Protein AF-A0A9E7NAU6-F1 (afdb_monomer_lite)

Radius of gyration: 20.5 Å; chains: 1; bounding box: 47×71×54 Å

pLDDT: mean 85.12, std 19.92, range [30.44, 98.69]

Sequence (292 aa):
MANDDKYPVESDRRRFVKGVVGGSALAGVLTTGAVAVSSATAPTSGGGGFVNYFGAERTAGPAPRGLPQIPIEIDDDGQLLGIWPEPETQVRDDGTEVVEASTELGGVEYTTEWYQYCGVQTFGGIKPDADGEDQVLRYDAGSYDWMSDVENGDPMLTEHFEDYDEWTNDIGEPGQGKPATGTWRSQNVPPEQTVPILVIKTDQLNVEEMNDSTREWVEASCPQDEDGGRYLGYVNKCTHFCCAPGYRTLDDAAAFGAANEIYCNCHNSVYKPFNITEQQFVALPRPAGDDE

Secondary structure (DSSP, 8-state):
------S----HHHHHHHHHHHHTT--S---S-----STTT--SSS--EEEEEEEEEEEESS-SSPEEEE-EEE-TT-BEEE--PPEEEEE-TTS-EEEEEEEEETTEEEEGGGG-STTGGGSGGGSTT-TT---B-EE-S-SSGGGGGS-TTPBPBGGGGTTTTT---SSS-TTS-EEEEEEES-TTS-GGG-EEEEEEEES---GGGS-HHHHHHHHHHS-B-TTS-EEEEEE---TTT----EES--GGGGGGT-TTSEEETTTTEEEEEEEEEEEEEEEPPPPPP---

Foldseek 3Di:
DDDPPPDPDDDPVVLLVVLVVVVVPPPDDDDDDDDDDFPPRFDPFAAWTKDKAKAFAWDDWDQPGGFGWFFWDADPQQFIFGDWAQWDWDQDPVRDTHIWGWDDFLNDIDTLLSQQALCLLAQQLSRSPRPPFGRFWFAAPKLDPLCVVDDGGDTDGPVSFPCQQQDDDPQPDGRQWDKIKTFHSCPPTDPVRTFIKMKTKGQPQPLVPDDSSQNSRCPGRWDADPVRITIIMGRQFGNPNGDGWAACRDNCLVVLVQSRFGFDPVTTITTHRNDMDIDMDTRDGRPDDPPD

Structure (mmCIF, N/CA/C/O backbone):
data_AF-A0A9E7NAU6-F1
#
_entry.id   AF-A0A9E7NAU6-F1
#
loop_
_atom_site.group_PDB
_atom_site.id
_atom_site.type_symbol
_atom_site.label_atom_id
_atom_site.label_alt_id
_atom_site.label_comp_id
_atom_site.label_asym_id
_atom_site.label_entity_id
_atom_site.label_seq_id
_atom_site.pdbx_PDB_ins_code
_atom_site.Cartn_x
_atom_site.Cartn_y
_atom_site.Cartn_z
_atom_site.occupancy
_atom_site.B_iso_or_equiv
_atom_site.auth_seq_id
_atom_site.auth_comp_id
_atom_site.auth_asym_id
_atom_site.auth_atom_id
_atom_site.pdbx_PDB_model_num
ATOM 1 N N . MET A 1 1 ? -22.753 49.712 21.498 1.00 36.31 1 MET A N 1
ATOM 2 C CA . MET A 1 1 ? -21.385 49.881 20.967 1.00 36.31 1 MET A CA 1
ATOM 3 C C . MET A 1 1 ? -20.514 48.817 21.615 1.00 36.31 1 MET A C 1
ATOM 5 O O . MET A 1 1 ? -20.403 48.846 22.830 1.00 36.31 1 MET A O 1
ATOM 9 N N . ALA A 1 2 ? -19.986 47.917 20.775 1.00 40.66 2 ALA A N 1
ATOM 10 C CA . ALA A 1 2 ? -18.879 46.970 20.972 1.00 40.66 2 ALA A CA 1
ATOM 11 C C . ALA A 1 2 ? -18.966 45.933 22.113 1.00 40.66 2 ALA A C 1
ATOM 13 O O . ALA A 1 2 ? -18.694 46.253 23.263 1.00 40.66 2 ALA A O 1
ATOM 14 N N . ASN A 1 3 ? -19.211 44.665 21.762 1.00 38.56 3 ASN A N 1
ATOM 15 C CA . ASN A 1 3 ? -18.111 43.705 21.600 1.00 38.56 3 ASN A CA 1
ATOM 16 C C . ASN A 1 3 ? -18.615 42.496 20.783 1.00 38.56 3 ASN A C 1
ATOM 18 O O . ASN A 1 3 ? -19.058 41.501 21.347 1.00 38.56 3 ASN A O 1
ATOM 22 N N . ASP A 1 4 ? -18.606 42.621 19.451 1.00 43.78 4 ASP A N 1
ATOM 23 C CA . ASP A 1 4 ? -18.575 41.438 18.587 1.00 43.78 4 ASP A CA 1
ATOM 24 C C . ASP A 1 4 ? -17.198 40.817 18.800 1.00 43.78 4 ASP A C 1
ATOM 26 O O . ASP A 1 4 ? -16.192 41.340 18.306 1.00 43.78 4 ASP A O 1
ATOM 30 N N . ASP A 1 5 ? -17.147 39.759 19.607 1.00 51.38 5 ASP A N 1
ATOM 31 C CA . ASP A 1 5 ? -15.955 38.939 19.722 1.00 51.38 5 ASP A CA 1
ATOM 32 C C . ASP A 1 5 ? -15.667 38.348 18.338 1.00 51.38 5 ASP A C 1
ATOM 34 O O . ASP A 1 5 ? -16.371 37.482 17.824 1.00 51.38 5 ASP A O 1
ATOM 38 N N . LYS A 1 6 ? -14.661 38.929 17.684 1.00 46.72 6 LYS A N 1
ATOM 39 C CA . LYS A 1 6 ? -14.241 38.613 16.318 1.00 46.72 6 LYS A CA 1
ATOM 40 C C . LYS A 1 6 ? -13.471 37.296 16.234 1.00 46.72 6 LYS A C 1
ATOM 42 O O . LYS A 1 6 ? -12.968 36.962 15.158 1.00 46.72 6 LYS A O 1
ATOM 47 N N . TYR A 1 7 ? -13.329 36.583 17.348 1.00 47.69 7 TYR A N 1
ATOM 48 C CA . TYR A 1 7 ? -12.684 35.287 17.386 1.00 47.69 7 TYR A CA 1
ATOM 49 C C . TYR A 1 7 ? -13.739 34.181 17.358 1.00 47.69 7 TYR A C 1
ATOM 51 O O . TYR A 1 7 ? -14.652 34.182 18.182 1.00 47.69 7 TYR A O 1
ATOM 59 N N . PRO A 1 8 ? -13.635 33.219 16.422 1.00 50.22 8 PRO A N 1
ATOM 60 C CA . PRO A 1 8 ? -14.461 32.028 16.499 1.00 50.22 8 PRO A CA 1
ATOM 61 C C . PRO A 1 8 ? -14.185 31.325 17.830 1.00 50.22 8 PRO A C 1
ATOM 63 O O . PRO A 1 8 ? -13.035 31.267 18.279 1.00 50.22 8 PRO A O 1
ATOM 66 N N . VAL A 1 9 ? -15.250 30.794 18.432 1.00 55.50 9 VAL A N 1
ATOM 67 C CA . VAL A 1 9 ? -15.190 29.893 19.590 1.00 55.50 9 VAL A CA 1
ATOM 68 C C . VAL A 1 9 ? -14.089 28.857 19.370 1.00 55.50 9 VAL A C 1
ATOM 70 O O . VAL A 1 9 ? -13.920 28.360 18.252 1.00 55.50 9 VAL A O 1
ATOM 73 N N . GLU A 1 10 ? -13.298 28.592 20.414 1.00 43.72 10 GLU A N 1
ATOM 74 C CA . GLU A 1 10 ? -12.167 27.666 20.351 1.00 43.72 10 GLU A CA 1
ATOM 75 C C . GLU A 1 10 ? -12.634 26.308 19.808 1.00 43.72 10 GLU A C 1
ATOM 77 O O . GLU A 1 10 ? -13.289 25.542 20.501 1.00 43.72 10 GLU A O 1
ATOM 82 N N . SER A 1 11 ? -12.313 26.031 18.545 1.00 53.47 11 SER A N 1
ATOM 83 C CA . SER A 1 11 ? -12.544 24.736 17.911 1.00 53.47 11 SER A CA 1
ATOM 84 C C . SER A 1 11 ? -11.312 23.853 18.085 1.00 53.47 11 SER A C 1
ATOM 86 O O . SER A 1 11 ? -10.177 24.351 18.089 1.00 53.47 11 SER A O 1
ATOM 88 N N . ASP A 1 12 ? -11.525 22.540 18.174 1.00 51.19 12 ASP A N 1
ATOM 89 C CA . ASP A 1 12 ? -10.495 21.516 18.415 1.00 51.19 12 ASP A CA 1
ATOM 90 C C . ASP A 1 12 ? -9.270 21.619 17.498 1.00 51.19 12 ASP A C 1
ATOM 92 O O . ASP A 1 12 ? -8.138 21.347 17.908 1.00 51.19 12 ASP A O 1
ATOM 96 N N . ARG A 1 13 ? -9.447 22.157 16.286 1.00 52.59 13 ARG A N 1
ATOM 97 C CA . ARG A 1 13 ? -8.351 22.440 15.347 1.00 52.59 13 ARG A CA 1
ATOM 98 C C . ARG A 1 13 ? -7.263 23.350 15.934 1.00 52.59 13 ARG A C 1
ATOM 100 O O . ARG A 1 13 ? -6.089 23.174 15.616 1.00 52.59 13 ARG A O 1
ATOM 107 N N . ARG A 1 14 ? -7.603 24.321 16.793 1.00 48.66 14 ARG A N 1
ATOM 108 C CA . ARG A 1 14 ? -6.613 25.223 17.424 1.00 48.66 14 ARG A CA 1
ATOM 109 C C . ARG A 1 14 ? -5.875 24.589 18.601 1.00 48.66 14 ARG A C 1
ATOM 111 O O . ARG A 1 14 ? -4.745 25.004 18.868 1.00 48.66 14 ARG A O 1
ATOM 118 N N . ARG A 1 15 ? -6.463 23.598 19.281 1.00 49.81 15 ARG A N 1
ATOM 119 C CA . ARG A 1 15 ? -5.749 22.801 20.294 1.00 49.81 15 ARG A CA 1
ATOM 120 C C . ARG A 1 15 ? -4.696 21.913 19.641 1.00 49.81 15 ARG A C 1
ATOM 122 O O . ARG A 1 15 ? -3.558 21.921 20.101 1.00 49.81 15 ARG A O 1
ATOM 129 N N . PHE A 1 16 ? -5.027 21.288 18.511 1.00 49.72 16 PHE A N 1
ATOM 130 C CA . PHE A 1 16 ? -4.076 20.493 17.729 1.00 49.72 16 PHE A CA 1
ATOM 131 C C . PHE A 1 16 ? -2.848 21.313 17.292 1.00 49.72 16 PHE A C 1
ATOM 133 O O . PHE A 1 16 ? -1.712 20.936 17.570 1.00 49.72 16 PHE A O 1
ATOM 140 N N . VAL A 1 17 ? -3.055 22.500 16.701 1.00 45.19 17 VAL A N 1
ATOM 141 C CA . VAL A 1 17 ? -1.947 23.373 16.252 1.00 45.19 17 VAL A CA 1
ATOM 142 C C . VAL A 1 17 ? -1.064 23.838 17.416 1.00 45.19 17 VAL A C 1
ATOM 144 O O . VAL A 1 17 ? 0.156 23.901 17.273 1.00 45.19 17 VAL A O 1
ATOM 147 N N . LYS A 1 18 ? -1.643 24.138 18.586 1.00 44.91 18 LYS A N 1
ATOM 148 C CA . LYS A 1 18 ? -0.853 24.489 19.778 1.00 44.91 18 LYS A CA 1
ATOM 149 C C . LYS A 1 18 ? -0.052 23.296 20.321 1.00 44.91 18 LYS A C 1
ATOM 151 O O . LYS A 1 18 ? 1.060 23.514 20.793 1.00 44.91 18 LYS A O 1
ATOM 156 N N . GLY A 1 19 ? -0.566 22.069 20.203 1.00 42.22 19 GLY A N 1
ATOM 157 C CA . GLY A 1 19 ? 0.171 20.843 20.534 1.00 42.22 19 GLY A CA 1
ATOM 158 C C . GLY A 1 19 ? 1.389 20.621 19.632 1.00 42.22 19 GLY A C 1
ATOM 159 O O . GLY A 1 19 ? 2.489 20.389 20.127 1.00 42.22 19 GLY A O 1
ATOM 160 N N . VAL A 1 20 ? 1.232 20.808 18.317 1.00 45.94 20 VAL A N 1
ATOM 161 C CA . VAL A 1 20 ? 2.321 20.639 17.332 1.00 45.94 20 VAL A CA 1
ATOM 162 C C . VAL A 1 20 ? 3.429 21.688 17.503 1.00 45.94 20 VAL A C 1
ATOM 164 O O . VAL A 1 20 ? 4.612 21.357 17.453 1.00 45.94 20 VAL A O 1
ATOM 167 N N . VAL A 1 21 ? 3.070 22.953 17.753 1.00 45.56 21 VAL A N 1
ATOM 168 C CA . VAL A 1 21 ? 4.051 24.044 17.931 1.00 45.56 21 VAL A CA 1
ATOM 169 C C . VAL A 1 21 ? 4.750 23.976 19.300 1.00 45.56 21 VAL A C 1
ATOM 171 O O . VAL A 1 21 ? 5.883 24.431 19.433 1.00 45.56 21 VAL A O 1
ATOM 174 N N . GLY A 1 22 ? 4.121 23.374 20.315 1.00 33.38 22 GLY A N 1
ATOM 175 C CA . GLY A 1 22 ? 4.743 23.141 21.624 1.00 33.38 22 GLY A CA 1
ATOM 176 C C . GLY A 1 22 ? 5.781 22.009 21.638 1.00 33.38 22 GLY A C 1
ATOM 177 O O . GLY A 1 22 ? 6.702 22.044 22.452 1.00 33.38 22 GLY A O 1
ATOM 178 N N . GLY A 1 23 ? 5.673 21.034 20.727 1.00 36.94 23 GLY A N 1
ATOM 179 C CA . GLY A 1 23 ? 6.552 19.857 20.672 1.00 36.94 23 GLY A CA 1
ATOM 180 C C . GLY A 1 23 ? 7.948 20.110 20.091 1.00 36.94 23 GLY A C 1
ATOM 181 O O . GLY A 1 23 ? 8.876 19.353 20.359 1.00 36.94 23 GLY A O 1
ATOM 182 N N . SER A 1 24 ? 8.153 21.198 19.343 1.00 42.25 24 SER A N 1
ATOM 183 C CA . SER A 1 24 ? 9.445 21.492 18.694 1.00 42.25 24 SER A CA 1
ATOM 184 C C . SER A 1 24 ? 10.505 22.081 19.644 1.00 42.25 24 SER A C 1
ATOM 186 O O . SER A 1 24 ? 11.616 22.381 19.213 1.00 42.25 24 SER A O 1
ATOM 188 N N . ALA A 1 25 ? 10.183 22.260 20.930 1.00 38.56 25 ALA A N 1
ATOM 189 C CA . ALA A 1 25 ? 11.047 22.918 21.915 1.00 38.56 25 ALA A CA 1
ATOM 190 C C . ALA A 1 25 ? 11.868 21.968 22.819 1.00 38.56 25 ALA A C 1
ATOM 192 O O . ALA A 1 25 ? 12.633 22.454 23.649 1.00 38.56 25 ALA A O 1
ATOM 193 N N . LEU A 1 26 ? 11.767 20.641 22.671 1.00 40.19 26 LEU A N 1
ATOM 194 C CA . LEU A 1 26 ? 12.496 19.663 23.501 1.00 40.19 26 LEU A CA 1
ATOM 195 C C . LEU A 1 26 ? 13.409 18.749 22.668 1.00 40.19 26 LEU A C 1
ATOM 197 O O . LEU A 1 26 ? 13.357 17.530 22.750 1.00 40.19 26 LEU A O 1
ATOM 201 N N . ALA A 1 27 ? 14.300 19.352 21.881 1.00 40.53 27 ALA A N 1
ATOM 202 C CA . ALA A 1 27 ? 15.484 18.673 21.358 1.00 40.53 27 ALA A CA 1
ATOM 203 C C . ALA A 1 27 ? 16.698 19.092 22.203 1.00 40.53 27 ALA A C 1
ATOM 205 O O . ALA A 1 27 ? 17.404 20.044 21.872 1.00 40.53 27 ALA A O 1
ATOM 206 N N . GLY A 1 28 ? 16.914 18.429 23.343 1.00 40.03 28 GLY A N 1
ATOM 207 C CA . GLY A 1 28 ? 18.031 18.773 24.223 1.00 40.03 28 GLY A CA 1
ATOM 208 C C . GLY A 1 28 ? 18.191 17.872 25.442 1.00 40.03 28 GLY A C 1
ATOM 209 O O . GLY A 1 28 ? 17.733 18.231 26.517 1.00 40.03 28 GLY A O 1
ATOM 210 N N . VAL A 1 29 ? 18.951 16.783 25.252 1.00 39.16 29 VAL A N 1
ATOM 211 C CA . VAL A 1 29 ? 19.541 15.878 26.263 1.00 39.16 29 VAL A CA 1
ATOM 212 C C . VAL A 1 29 ? 18.540 14.999 27.022 1.00 39.16 29 VAL A C 1
ATOM 214 O O . VAL A 1 29 ? 17.723 15.514 27.767 1.00 39.16 29 VAL A O 1
ATOM 217 N N . LEU A 1 30 ? 18.678 13.669 26.894 1.00 34.56 30 LEU A N 1
ATOM 218 C CA . LEU A 1 30 ? 18.820 12.725 28.017 1.00 34.56 30 LEU A CA 1
ATOM 219 C C . LEU A 1 30 ? 19.045 11.290 27.501 1.00 34.56 30 LEU A C 1
ATOM 221 O O . LEU A 1 30 ? 18.160 10.626 26.974 1.00 34.56 30 LEU A O 1
ATOM 225 N N . THR A 1 31 ? 20.272 10.812 27.683 1.00 43.88 31 THR A N 1
ATOM 226 C CA . THR A 1 31 ? 20.617 9.391 27.734 1.00 43.88 31 THR A CA 1
ATOM 227 C C . THR A 1 31 ? 20.002 8.751 28.987 1.00 43.88 31 THR A C 1
ATOM 229 O O . THR A 1 31 ? 20.073 9.343 30.064 1.00 43.88 31 THR A O 1
ATOM 232 N N . THR A 1 32 ? 19.502 7.516 28.841 1.00 38.75 32 THR A N 1
ATOM 233 C CA . THR A 1 32 ? 18.990 6.573 29.868 1.00 38.75 32 THR A CA 1
ATOM 234 C C . THR A 1 32 ? 17.682 6.933 30.593 1.00 38.75 32 THR A C 1
ATOM 236 O O . THR A 1 32 ? 17.681 7.715 31.536 1.00 38.75 32 THR A O 1
ATOM 239 N N . GLY A 1 33 ? 16.593 6.242 30.219 1.00 33.34 33 GLY A N 1
ATOM 240 C CA . GLY A 1 33 ? 15.340 6.157 30.984 1.00 33.34 33 GLY A CA 1
ATOM 241 C C . GLY A 1 33 ? 14.090 6.219 30.105 1.00 33.34 33 GLY A C 1
ATOM 242 O O . GLY A 1 33 ? 13.541 7.293 29.894 1.00 33.34 33 GLY A O 1
ATOM 243 N N . ALA A 1 34 ? 13.634 5.076 29.592 1.00 43.81 34 ALA A N 1
ATOM 244 C CA . ALA A 1 34 ? 12.369 4.966 28.871 1.00 43.81 34 ALA A CA 1
ATOM 245 C C . ALA A 1 34 ? 11.187 5.026 29.853 1.00 43.81 34 ALA A C 1
ATOM 247 O O . ALA A 1 34 ? 10.814 3.985 30.374 1.00 43.81 34 ALA A O 1
ATOM 248 N N . VAL A 1 35 ? 10.620 6.210 30.134 1.00 39.66 35 VAL A N 1
ATOM 249 C CA . VAL A 1 35 ? 9.272 6.350 30.729 1.00 39.66 35 VAL A CA 1
ATOM 250 C C . VAL A 1 35 ? 8.637 7.704 30.351 1.00 39.66 35 VAL A C 1
ATOM 252 O O . VAL A 1 35 ? 9.156 8.760 30.700 1.00 39.66 35 VAL A O 1
ATOM 255 N N . ALA A 1 36 ? 7.475 7.621 29.692 1.00 44.72 36 ALA A N 1
ATOM 256 C CA . ALA A 1 36 ? 6.351 8.568 29.654 1.00 44.72 36 ALA A CA 1
ATOM 257 C C . ALA A 1 36 ? 6.592 10.031 29.222 1.00 44.72 36 ALA A C 1
ATOM 259 O O . ALA A 1 36 ? 6.618 10.946 30.044 1.00 44.72 36 ALA A O 1
ATOM 260 N N . VAL A 1 37 ? 6.567 10.276 27.907 1.00 37.12 37 VAL A N 1
ATOM 261 C CA . VAL A 1 37 ? 6.154 11.579 27.346 1.00 37.12 37 VAL A CA 1
ATOM 262 C C . VAL A 1 37 ? 5.172 11.359 26.184 1.00 37.12 37 VAL A C 1
ATOM 264 O O . VAL A 1 37 ? 5.404 11.822 25.075 1.00 37.12 37 VAL A O 1
ATOM 267 N N . SER A 1 38 ? 4.082 10.621 26.423 1.00 39.81 38 SER A N 1
ATOM 268 C CA . SER A 1 38 ? 3.010 10.433 25.420 1.00 39.81 38 SER A CA 1
ATOM 269 C C . SER A 1 38 ? 1.645 10.964 25.881 1.00 39.81 38 SER A C 1
ATOM 271 O O . SER A 1 38 ? 0.808 11.303 25.053 1.00 39.81 38 SER A O 1
ATOM 273 N N . SER A 1 39 ? 1.408 11.114 27.189 1.00 44.78 39 SER A N 1
ATOM 274 C CA . SER A 1 39 ? 0.053 11.320 27.728 1.00 44.78 39 SER A CA 1
ATOM 275 C C . SER A 1 39 ? -0.456 12.767 27.734 1.00 44.78 39 SER A C 1
ATOM 277 O O . SER A 1 39 ? -1.657 12.986 27.816 1.00 44.78 39 SER A O 1
ATOM 279 N N . ALA A 1 40 ? 0.409 13.783 27.625 1.00 36.34 40 ALA A N 1
ATOM 280 C CA . ALA A 1 40 ? -0.025 15.182 27.757 1.00 36.34 40 ALA A CA 1
ATOM 281 C C . ALA A 1 40 ? -0.600 15.802 26.464 1.00 36.34 40 ALA A C 1
ATOM 283 O O . ALA A 1 40 ? -1.140 16.909 26.504 1.00 36.34 40 ALA A O 1
ATOM 284 N N . THR A 1 41 ? -0.461 15.127 25.318 1.00 45.41 41 THR A N 1
ATOM 285 C CA . THR A 1 41 ? -0.885 15.636 23.999 1.00 45.41 41 THR A CA 1
ATOM 286 C C . THR A 1 41 ? -1.604 14.604 23.136 1.00 45.41 41 THR A C 1
ATOM 288 O O . THR A 1 41 ? -1.915 14.916 21.986 1.00 45.41 41 THR A O 1
ATOM 291 N N . ALA A 1 42 ? -1.848 13.395 23.652 1.00 44.78 42 ALA A N 1
ATOM 292 C CA . ALA A 1 42 ? -2.642 12.405 22.939 1.00 44.78 42 ALA A CA 1
ATOM 293 C C . ALA A 1 42 ? -4.067 12.964 22.752 1.00 44.78 42 ALA A C 1
ATOM 295 O O . ALA A 1 42 ? -4.669 13.432 23.725 1.00 44.78 42 ALA A O 1
ATOM 296 N N . PRO A 1 43 ? -4.586 13.034 21.517 1.00 48.12 43 PRO A N 1
ATOM 297 C CA . PRO A 1 43 ? -5.951 13.476 21.283 1.00 48.12 43 PRO A CA 1
ATOM 298 C C . PRO A 1 43 ? -6.948 12.542 21.986 1.00 48.12 43 PRO A C 1
ATOM 300 O O . PRO A 1 43 ? -6.713 11.349 22.131 1.00 48.12 43 PRO A O 1
ATOM 303 N N . THR A 1 44 ? -8.080 13.099 22.417 1.00 44.69 44 THR A N 1
ATOM 304 C CA . THR A 1 44 ? -9.136 12.416 23.194 1.00 44.69 44 THR A CA 1
ATOM 305 C C . THR A 1 44 ? -9.985 11.438 22.373 1.00 44.69 44 THR A C 1
ATOM 307 O O . THR A 1 44 ? -11.009 10.956 22.841 1.00 44.69 44 THR A O 1
ATOM 310 N N . SER A 1 45 ? -9.619 11.198 21.120 1.00 50.84 45 SER A N 1
ATOM 311 C CA . SER A 1 45 ? -10.343 10.347 20.180 1.00 50.84 45 SER A CA 1
ATOM 312 C C . SER A 1 45 ? -9.566 9.068 19.896 1.00 50.84 45 SER A C 1
ATOM 314 O O . SER A 1 45 ? -8.369 9.009 20.157 1.00 50.84 45 SER A O 1
ATOM 316 N N . GLY A 1 46 ? -10.226 8.066 19.312 1.00 55.66 46 GLY A N 1
ATOM 317 C CA . GLY A 1 46 ? -9.598 6.791 18.988 1.00 55.66 46 GLY A CA 1
ATOM 318 C C . GLY A 1 46 ? -8.395 6.923 18.061 1.00 55.66 46 GLY A C 1
ATOM 319 O O . GLY A 1 46 ? -8.538 7.047 16.847 1.00 55.66 46 GLY A O 1
ATOM 320 N N . GLY A 1 47 ? -7.214 6.865 18.658 1.00 61.66 47 GLY A N 1
ATOM 321 C CA . GLY A 1 47 ? -5.923 6.999 18.010 1.00 61.66 47 GLY A CA 1
ATOM 322 C C . GLY A 1 47 ? -5.388 8.428 17.928 1.00 61.66 47 GLY A C 1
ATOM 323 O O . GLY A 1 47 ? -6.098 9.413 18.150 1.00 61.66 47 GLY A O 1
ATOM 324 N N . GLY A 1 48 ? -4.101 8.527 17.615 1.00 64.12 48 GLY A N 1
ATOM 325 C CA . GLY A 1 48 ? -3.369 9.780 17.480 1.00 64.12 48 GLY A CA 1
ATOM 326 C C . GLY A 1 48 ? -2.191 9.883 18.444 1.00 64.12 48 GLY A C 1
ATOM 327 O O . GLY A 1 48 ? -2.295 9.654 19.645 1.00 64.12 48 GLY A O 1
ATOM 328 N N . GLY A 1 49 ? -1.038 10.255 17.899 1.00 78.50 49 GLY A N 1
ATOM 329 C CA . GLY A 1 49 ? 0.249 10.106 18.574 1.00 78.50 49 GLY A CA 1
ATOM 330 C C . GLY A 1 49 ? 1.314 9.649 17.587 1.00 78.50 49 GLY A C 1
ATOM 331 O O . GLY A 1 49 ? 1.037 9.523 16.395 1.00 78.50 49 GLY A O 1
ATOM 332 N N . PHE A 1 50 ? 2.544 9.459 18.057 1.00 88.06 50 PHE A N 1
ATOM 333 C CA . PHE A 1 50 ? 3.602 8.922 17.205 1.00 88.06 50 PHE A CA 1
ATOM 334 C C . PHE A 1 50 ? 3.347 7.443 16.928 1.00 88.06 50 PHE A C 1
ATOM 336 O O . PHE A 1 50 ? 3.283 6.651 17.861 1.00 88.06 50 PHE A O 1
ATOM 343 N N . VAL A 1 51 ? 3.255 7.095 15.651 1.00 91.31 51 VAL A N 1
ATOM 344 C CA . VAL A 1 51 ? 3.092 5.727 15.163 1.00 91.31 51 VAL A CA 1
ATOM 345 C C . VAL A 1 51 ? 4.313 5.384 14.331 1.00 91.31 51 VAL A C 1
ATOM 347 O O . VAL A 1 51 ? 4.640 6.110 13.384 1.00 91.31 51 VAL A O 1
ATOM 350 N N . ASN A 1 52 ? 4.986 4.297 14.703 1.00 94.81 52 ASN A N 1
ATOM 351 C CA . ASN A 1 52 ? 5.987 3.661 13.856 1.00 94.81 52 ASN A CA 1
ATOM 352 C C . ASN A 1 52 ? 5.269 2.709 12.904 1.00 94.81 52 ASN A C 1
ATOM 354 O O . ASN A 1 52 ? 4.336 2.018 13.306 1.00 94.81 52 ASN A O 1
ATOM 358 N N . TYR A 1 53 ? 5.679 2.708 11.644 1.00 97.38 53 TYR A N 1
ATOM 359 C CA . TYR A 1 53 ? 5.066 1.897 10.605 1.00 97.38 53 TYR A CA 1
ATOM 360 C C . TYR A 1 53 ? 6.091 1.518 9.544 1.00 97.38 53 TYR A C 1
ATOM 362 O O . TYR A 1 53 ? 7.085 2.221 9.350 1.00 97.38 53 TYR A O 1
ATOM 370 N N . PHE A 1 54 ? 5.819 0.444 8.813 1.00 98.44 54 PHE A N 1
ATOM 371 C CA . PHE A 1 54 ? 6.569 0.094 7.614 1.00 98.44 54 PHE A CA 1
ATOM 372 C C . PHE A 1 54 ? 5.842 0.559 6.357 1.00 98.44 54 PHE A C 1
ATOM 374 O O . PHE A 1 54 ? 4.611 0.553 6.266 1.00 98.44 54 PHE A O 1
ATOM 381 N N . GLY A 1 55 ? 6.618 0.981 5.366 1.00 97.88 55 GLY A N 1
ATOM 382 C CA . GLY A 1 55 ? 6.077 1.464 4.108 1.00 97.88 55 GLY A CA 1
ATOM 383 C C . GLY A 1 55 ? 7.130 1.647 3.027 1.00 97.88 55 GLY A C 1
ATOM 384 O O . GLY A 1 55 ? 8.334 1.587 3.295 1.00 97.88 55 GLY A O 1
ATOM 385 N N . ALA A 1 56 ? 6.661 1.916 1.807 1.00 98.25 56 ALA A N 1
ATOM 386 C CA . ALA A 1 56 ? 7.521 2.226 0.667 1.00 98.25 56 ALA A CA 1
ATOM 387 C C . ALA A 1 56 ? 8.382 3.463 0.966 1.00 98.25 56 ALA A C 1
ATOM 389 O O . ALA A 1 56 ? 7.867 4.495 1.409 1.00 98.25 56 ALA A O 1
ATOM 390 N N . GLU A 1 57 ? 9.687 3.393 0.717 1.00 97.38 57 GLU A N 1
ATOM 391 C CA . GLU A 1 57 ? 10.604 4.509 0.945 1.00 97.38 57 GLU A CA 1
ATOM 392 C C . GLU A 1 57 ? 10.243 5.697 0.042 1.00 97.38 57 GLU A C 1
ATOM 394 O O . GLU A 1 57 ? 10.182 5.576 -1.179 1.00 97.38 57 GLU A O 1
ATOM 399 N N . ARG A 1 58 ? 10.072 6.892 0.615 1.00 97.00 58 ARG A N 1
ATOM 400 C CA . ARG A 1 58 ? 9.931 8.127 -0.170 1.00 97.00 58 ARG A CA 1
ATOM 401 C C . ARG A 1 58 ? 11.304 8.693 -0.538 1.00 97.00 58 ARG A C 1
ATOM 403 O O . ARG A 1 58 ? 12.027 9.182 0.334 1.00 97.00 58 ARG A O 1
ATOM 410 N N . THR A 1 59 ? 11.612 8.759 -1.828 1.00 97.38 59 THR A N 1
ATOM 411 C CA . THR A 1 59 ? 12.924 9.200 -2.334 1.00 97.38 59 THR A CA 1
ATOM 412 C C . THR A 1 59 ? 12.931 10.624 -2.882 1.00 97.38 59 THR A C 1
ATOM 414 O O . THR A 1 59 ? 13.960 11.297 -2.813 1.00 97.38 59 THR A O 1
ATOM 417 N N . ALA A 1 60 ? 11.792 11.135 -3.361 1.00 97.19 60 ALA A N 1
ATOM 418 C CA . ALA A 1 60 ? 11.692 12.492 -3.901 1.00 97.19 60 ALA A CA 1
ATOM 419 C C . ALA A 1 60 ? 10.318 13.148 -3.667 1.00 97.19 60 ALA A C 1
ATOM 421 O O . ALA A 1 60 ? 9.355 12.511 -3.238 1.00 97.19 60 ALA A O 1
ATOM 422 N N . GLY A 1 61 ? 10.253 14.454 -3.950 1.00 95.81 61 GLY A N 1
ATOM 423 C CA . GLY A 1 61 ? 9.054 15.287 -3.833 1.00 95.81 61 GLY A CA 1
ATOM 424 C C . GLY A 1 61 ? 8.673 15.700 -2.404 1.00 95.81 61 GLY A C 1
ATOM 425 O O . GLY A 1 61 ? 9.399 15.410 -1.447 1.00 95.81 61 GLY A O 1
ATOM 426 N N . PRO A 1 62 ? 7.552 16.430 -2.252 1.00 97.06 62 PRO A N 1
ATOM 427 C CA . PRO A 1 62 ? 7.168 17.096 -1.005 1.00 97.06 62 PRO A CA 1
ATOM 428 C C . PRO A 1 62 ? 6.401 16.208 -0.019 1.00 97.06 62 PRO A C 1
ATOM 430 O O . PRO A 1 62 ? 6.075 16.667 1.075 1.00 97.06 62 PRO A O 1
ATOM 433 N N . ALA A 1 63 ? 6.084 14.960 -0.379 1.00 97.06 63 ALA A N 1
ATOM 434 C CA . ALA A 1 63 ? 5.535 14.006 0.577 1.00 97.06 63 ALA A CA 1
ATOM 435 C C . ALA A 1 63 ? 6.437 13.913 1.822 1.00 97.06 63 ALA A C 1
ATOM 437 O O . ALA A 1 63 ? 7.652 13.793 1.680 1.00 97.06 63 ALA A O 1
ATOM 438 N N . PRO A 1 64 ? 5.880 13.975 3.042 1.00 95.00 64 PRO A N 1
ATOM 439 C CA . PRO A 1 64 ? 6.688 13.985 4.257 1.00 95.00 64 PRO A CA 1
ATOM 440 C C . PRO A 1 64 ? 7.233 12.600 4.630 1.00 95.00 64 PRO A C 1
ATOM 442 O O . PRO A 1 64 ? 8.116 12.513 5.476 1.00 95.00 64 PRO A O 1
ATOM 445 N N . ARG A 1 65 ? 6.677 11.528 4.053 1.00 95.62 65 ARG A N 1
ATOM 446 C CA . ARG A 1 65 ? 6.968 10.129 4.398 1.00 95.62 65 ARG A CA 1
ATOM 447 C C . ARG A 1 65 ? 6.464 9.171 3.317 1.00 95.62 65 ARG A C 1
ATOM 449 O O . ARG A 1 65 ? 5.735 9.613 2.430 1.00 95.62 65 ARG A O 1
ATOM 456 N N . GLY A 1 66 ? 6.828 7.904 3.427 1.00 97.12 66 GLY A N 1
ATOM 457 C CA . GLY A 1 66 ? 6.437 6.771 2.598 1.00 97.12 66 GLY A CA 1
ATOM 458 C C . GLY A 1 66 ? 4.957 6.411 2.608 1.00 97.12 66 GLY A C 1
ATOM 459 O O . GLY A 1 66 ? 4.185 6.956 3.392 1.00 97.12 66 GLY A O 1
ATOM 460 N N . LEU A 1 67 ? 4.561 5.503 1.718 1.00 98.12 67 LEU A N 1
ATOM 461 C CA . LEU A 1 67 ? 3.205 4.947 1.705 1.00 98.12 67 LEU A CA 1
ATOM 462 C C . LEU A 1 67 ? 3.123 3.799 2.716 1.00 98.12 67 LEU A C 1
ATOM 464 O O . LEU A 1 67 ? 3.926 2.872 2.589 1.00 98.12 67 LEU A O 1
ATOM 468 N N . PRO A 1 68 ? 2.199 3.837 3.694 1.00 97.88 68 PRO A N 1
ATOM 469 C CA . PRO A 1 68 ? 2.027 2.743 4.640 1.00 97.88 68 PRO A CA 1
ATOM 470 C C . PRO A 1 68 ? 1.702 1.431 3.941 1.00 97.88 68 PRO A C 1
ATOM 472 O O . PRO A 1 68 ? 0.889 1.393 3.010 1.00 97.88 68 PRO A O 1
ATOM 475 N N . GLN A 1 69 ? 2.346 0.368 4.407 1.00 98.31 69 GLN A N 1
ATOM 476 C CA . GLN A 1 69 ? 2.110 -0.972 3.908 1.00 98.31 69 GLN A CA 1
ATOM 477 C C . GLN A 1 69 ? 0.792 -1.539 4.447 1.00 98.31 69 GLN A C 1
ATOM 479 O O . GLN A 1 69 ? 0.366 -1.231 5.563 1.00 98.31 69 GLN A O 1
ATOM 484 N N . ILE A 1 70 ? 0.159 -2.382 3.642 1.00 98.56 70 ILE A N 1
ATOM 485 C CA . ILE A 1 70 ? -0.890 -3.308 4.060 1.00 98.56 70 ILE A CA 1
ATOM 486 C C . ILE A 1 70 ? -0.234 -4.688 4.100 1.00 98.56 70 ILE A C 1
ATOM 488 O O . ILE A 1 70 ? 0.208 -5.148 3.044 1.00 98.56 70 ILE A O 1
ATOM 492 N N . PRO A 1 71 ? -0.105 -5.325 5.277 1.00 98.56 71 PRO A N 1
ATOM 493 C CA . PRO A 1 71 ? 0.359 -6.703 5.348 1.00 98.56 71 PRO A CA 1
ATOM 494 C C . PRO A 1 71 ? -0.632 -7.614 4.630 1.00 98.56 71 PRO A C 1
ATOM 496 O O . PRO A 1 71 ? -1.841 -7.448 4.796 1.00 98.56 71 PRO A O 1
ATOM 499 N N . ILE A 1 72 ? -0.124 -8.545 3.830 1.00 98.62 72 ILE A N 1
ATOM 500 C CA . ILE A 1 72 ? -0.942 -9.444 3.018 1.00 98.62 72 ILE A CA 1
ATOM 501 C C . ILE A 1 72 ? -0.840 -10.867 3.567 1.00 98.62 72 ILE A C 1
ATOM 503 O O . ILE A 1 72 ? 0.234 -11.318 3.957 1.00 98.62 72 ILE A O 1
ATOM 507 N N . GLU A 1 73 ? -1.951 -11.586 3.537 1.00 97.94 73 GLU A N 1
ATOM 508 C CA . GLU A 1 73 ? -1.997 -13.043 3.612 1.00 97.94 73 GLU A CA 1
ATOM 509 C C . GLU A 1 73 ? -2.687 -13.606 2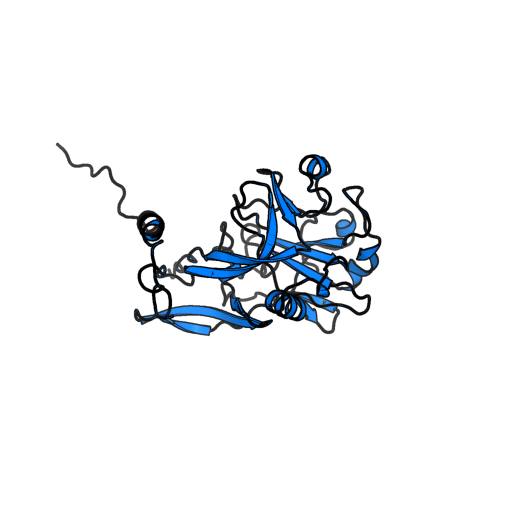.361 1.00 97.94 73 GLU A C 1
ATOM 511 O O . GLU A 1 73 ? -3.383 -12.889 1.636 1.00 97.94 73 GLU A O 1
ATOM 516 N N . ILE A 1 74 ? -2.440 -14.883 2.081 1.00 97.88 74 ILE A N 1
ATOM 517 C CA . ILE A 1 74 ? -3.060 -15.616 0.976 1.00 97.88 74 ILE A CA 1
ATOM 518 C C . ILE A 1 74 ? -3.884 -16.729 1.610 1.00 97.88 74 ILE A C 1
ATOM 520 O O . ILE A 1 74 ? -3.347 -17.492 2.417 1.00 97.88 74 ILE A O 1
ATOM 524 N N . ASP A 1 75 ? -5.169 -16.802 1.278 1.00 96.94 75 ASP A N 1
ATOM 525 C CA . ASP A 1 75 ? -6.031 -17.874 1.773 1.00 96.94 75 ASP A CA 1
ATOM 526 C C . ASP A 1 75 ? -5.906 -19.171 0.951 1.00 96.94 75 ASP A C 1
ATOM 528 O O . ASP A 1 75 ? -5.172 -19.251 -0.037 1.00 96.94 75 ASP A O 1
ATOM 532 N N . ASP A 1 76 ? -6.632 -20.208 1.373 1.00 96.12 76 ASP A N 1
ATOM 533 C CA . ASP A 1 76 ? -6.607 -21.529 0.732 1.00 96.12 76 ASP A CA 1
ATOM 534 C C . ASP A 1 76 ? -7.153 -21.524 -0.713 1.00 96.12 76 ASP A C 1
ATOM 536 O O . ASP A 1 76 ? -6.842 -22.435 -1.484 1.00 96.12 76 ASP A O 1
ATOM 540 N N . ASP A 1 77 ? -7.950 -20.517 -1.085 1.00 95.88 77 ASP A N 1
ATOM 541 C CA . ASP A 1 77 ? -8.504 -20.330 -2.431 1.00 95.88 77 ASP A CA 1
ATOM 542 C C . ASP A 1 77 ? -7.615 -19.407 -3.294 1.00 95.88 77 ASP A C 1
ATOM 544 O O . ASP A 1 77 ? -7.946 -19.103 -4.443 1.00 95.88 77 ASP A O 1
ATOM 548 N N . GLY A 1 78 ? -6.471 -18.964 -2.760 1.00 96.50 78 GLY A N 1
ATOM 549 C CA . GLY A 1 78 ? -5.535 -18.079 -3.442 1.00 96.50 78 GLY A CA 1
ATOM 550 C C . GLY A 1 78 ? -5.982 -16.617 -3.484 1.00 96.50 78 GLY A C 1
ATOM 551 O O . GLY A 1 78 ? -5.445 -15.859 -4.296 1.00 96.50 78 GLY A O 1
ATOM 552 N N . GLN A 1 79 ? -6.944 -16.202 -2.655 1.00 98.12 79 GLN A N 1
ATOM 553 C CA . GLN A 1 79 ? -7.354 -14.803 -2.535 1.00 98.12 79 GLN A CA 1
ATOM 554 C C . GLN A 1 79 ? -6.331 -14.014 -1.723 1.00 98.12 79 GLN A C 1
ATOM 556 O O . GLN A 1 79 ? -5.814 -14.483 -0.709 1.00 98.12 79 GLN A O 1
ATOM 561 N N . LEU A 1 80 ? -6.064 -12.781 -2.152 1.00 98.62 80 LEU A N 1
ATOM 562 C CA . LEU A 1 80 ? -5.239 -11.852 -1.391 1.00 98.62 80 LEU A CA 1
ATOM 563 C C . LEU A 1 80 ? -6.093 -11.158 -0.329 1.00 98.62 80 LEU A C 1
ATOM 565 O O . LEU A 1 80 ? -7.082 -10.488 -0.652 1.00 98.62 80 LEU A O 1
ATOM 569 N N . LEU A 1 81 ? -5.676 -11.272 0.928 1.00 98.56 81 LEU A N 1
ATOM 570 C CA . LEU A 1 81 ? -6.318 -10.626 2.066 1.00 98.56 81 LEU A CA 1
ATOM 571 C C . LEU A 1 81 ? -5.356 -9.617 2.698 1.00 98.56 81 LEU A C 1
ATOM 573 O O . LEU A 1 81 ? -4.170 -9.889 2.861 1.00 98.56 81 LEU A O 1
ATOM 577 N N . GLY A 1 82 ? -5.856 -8.439 3.057 1.00 98.25 82 GLY A N 1
ATOM 578 C CA . GLY A 1 82 ? -5.129 -7.492 3.895 1.00 98.25 82 GLY A CA 1
ATOM 579 C C . GLY A 1 82 ? -5.375 -7.803 5.365 1.00 98.25 82 GLY A C 1
ATOM 580 O O . GLY A 1 82 ? -6.527 -7.770 5.802 1.00 98.25 82 GLY A O 1
ATOM 581 N N . ILE A 1 83 ? -4.308 -8.041 6.127 1.00 97.88 83 ILE A N 1
ATOM 582 C CA . ILE A 1 83 ? -4.392 -8.390 7.548 1.00 97.88 83 ILE A CA 1
ATOM 583 C C . ILE A 1 83 ? -5.003 -7.220 8.326 1.00 97.88 83 ILE A C 1
ATOM 585 O O . ILE A 1 83 ? -4.478 -6.099 8.320 1.00 97.88 83 ILE A O 1
ATOM 589 N N . TRP A 1 84 ? -6.093 -7.489 9.043 1.00 96.69 84 TRP A N 1
ATOM 590 C CA . TRP A 1 84 ? -6.715 -6.549 9.978 1.00 96.69 84 TRP A CA 1
ATOM 591 C C . TRP A 1 84 ? -6.674 -7.114 11.403 1.00 96.69 84 TRP A C 1
ATOM 593 O O . TRP A 1 84 ? -7.201 -8.207 11.619 1.00 96.69 84 TRP A O 1
ATOM 603 N N . PRO A 1 85 ? -6.065 -6.417 12.383 1.00 95.31 85 PRO A N 1
ATOM 604 C CA . PRO A 1 85 ? -6.033 -6.906 13.757 1.00 95.31 85 PRO A CA 1
ATOM 605 C C . PRO A 1 85 ? -7.431 -6.956 14.386 1.00 95.31 85 PRO A C 1
ATOM 607 O O . PRO A 1 85 ? -8.300 -6.147 14.052 1.00 95.31 85 PRO A O 1
ATOM 610 N N . GLU A 1 86 ? -7.624 -7.870 15.336 1.00 93.31 86 GLU A N 1
ATOM 611 C CA . GLU A 1 86 ? -8.879 -7.972 16.082 1.00 93.31 86 GLU A CA 1
ATOM 612 C C . GLU A 1 86 ? -9.117 -6.692 16.913 1.00 93.31 86 GLU A C 1
ATOM 614 O O . GLU A 1 86 ? -8.188 -6.211 17.572 1.00 93.31 86 GLU A O 1
ATOM 619 N N . PRO A 1 87 ? -10.331 -6.111 16.898 1.00 93.75 87 PRO A N 1
ATOM 620 C CA . PRO A 1 87 ? -10.636 -4.927 17.692 1.00 93.75 87 PRO A CA 1
ATOM 621 C C . PRO A 1 87 ? -10.782 -5.240 19.184 1.00 93.75 87 PRO A C 1
ATOM 623 O O . PRO A 1 87 ? -11.516 -6.141 19.585 1.00 93.75 87 PRO A O 1
ATOM 626 N N . GLU A 1 88 ? -10.172 -4.412 20.024 1.00 89.75 88 GLU A N 1
ATOM 627 C CA . GLU A 1 88 ? -10.268 -4.478 21.477 1.00 89.75 88 GLU A CA 1
ATOM 628 C C . GLU A 1 88 ? -10.653 -3.116 22.069 1.00 89.75 88 GLU A C 1
ATOM 630 O O . GLU A 1 88 ? -10.166 -2.057 21.663 1.00 89.75 88 GLU A O 1
ATOM 635 N N . THR A 1 89 ? -11.540 -3.130 23.068 1.00 90.00 89 THR A N 1
ATOM 636 C CA . THR A 1 89 ? -11.870 -1.935 23.852 1.00 90.00 89 THR A CA 1
ATOM 637 C C . THR A 1 89 ? -10.807 -1.705 24.922 1.00 90.00 89 THR A C 1
ATOM 639 O O . THR A 1 89 ? -10.638 -2.518 25.830 1.00 90.00 89 THR A O 1
ATOM 642 N N . GLN A 1 90 ? -10.136 -0.559 24.856 1.00 82.69 90 GLN A N 1
ATOM 643 C CA . GLN A 1 90 ? -9.144 -0.117 25.828 1.00 82.69 90 GLN A CA 1
ATOM 644 C C . GLN A 1 90 ? -9.671 1.038 26.677 1.00 82.69 90 GLN A C 1
ATOM 646 O O . GLN A 1 90 ? -10.276 1.980 26.168 1.00 82.69 90 GLN A O 1
ATOM 651 N N . VAL A 1 91 ? -9.395 0.996 27.981 1.00 82.56 91 VAL A N 1
ATOM 652 C CA . VAL A 1 91 ? -9.691 2.097 28.908 1.00 82.56 91 VAL A CA 1
ATOM 653 C C . VAL A 1 91 ? -8.433 2.946 29.072 1.00 82.56 91 VAL A C 1
ATOM 655 O O . VAL A 1 91 ? -7.409 2.458 29.550 1.00 82.56 91 VAL A O 1
ATOM 658 N N . ARG A 1 92 ? -8.496 4.219 28.678 1.00 77.69 92 ARG A N 1
ATOM 659 C CA . ARG A 1 92 ? -7.394 5.183 28.814 1.00 77.69 92 ARG A CA 1
ATOM 660 C C . ARG A 1 92 ? -7.226 5.654 30.262 1.00 77.69 92 ARG A C 1
ATOM 662 O O . ARG A 1 92 ? -8.134 5.536 31.083 1.00 77.69 92 ARG A O 1
ATOM 669 N N . ASP A 1 93 ? -6.081 6.272 30.556 1.00 74.94 93 ASP A N 1
ATOM 670 C CA . ASP A 1 93 ? -5.755 6.834 31.881 1.00 74.94 93 ASP A CA 1
ATOM 671 C C . ASP A 1 93 ? -6.772 7.882 32.378 1.00 74.94 93 ASP A C 1
ATOM 673 O O . ASP A 1 93 ? -6.913 8.095 33.584 1.00 74.94 93 ASP A O 1
ATOM 677 N N . ASP A 1 94 ? -7.480 8.548 31.463 1.00 75.81 94 ASP A N 1
ATOM 678 C CA . ASP A 1 94 ? -8.534 9.522 31.767 1.00 75.81 94 ASP A CA 1
ATOM 679 C C . ASP A 1 94 ? -9.931 8.891 31.943 1.00 75.81 94 ASP A C 1
ATOM 681 O O . ASP A 1 94 ? -10.899 9.603 32.217 1.00 75.81 94 ASP A O 1
ATOM 685 N N . GLY A 1 95 ? -10.027 7.561 31.845 1.00 78.62 95 GLY A N 1
ATOM 686 C CA . GLY A 1 95 ? -11.260 6.787 31.969 1.00 78.62 95 GLY A CA 1
ATOM 687 C C . GLY A 1 95 ? -12.070 6.666 30.678 1.00 78.62 95 GLY A C 1
ATOM 688 O O . GLY A 1 95 ? -13.153 6.085 30.716 1.00 78.62 95 GLY A O 1
ATOM 689 N N . THR A 1 96 ? -11.581 7.195 29.554 1.00 79.75 96 THR A N 1
ATOM 690 C CA . THR A 1 96 ? -12.254 7.083 28.253 1.00 79.75 96 THR A CA 1
ATOM 691 C C . THR A 1 96 ? -12.070 5.684 27.671 1.00 79.75 96 THR A C 1
ATOM 693 O O . THR A 1 96 ? -10.949 5.178 27.617 1.00 79.75 96 THR A O 1
ATOM 696 N N . GLU A 1 97 ? -13.155 5.071 27.200 1.00 83.88 97 GLU A N 1
ATOM 697 C CA . GLU A 1 97 ? -13.104 3.820 26.438 1.00 83.88 97 GLU A CA 1
ATOM 698 C C . GLU A 1 97 ? -12.864 4.116 24.955 1.00 83.88 97 GLU A C 1
ATOM 700 O O . GLU A 1 97 ? -13.524 4.967 24.357 1.00 83.88 97 GLU A O 1
ATOM 705 N N . VAL A 1 98 ? -11.900 3.422 24.360 1.00 84.19 98 VAL A N 1
ATOM 706 C CA . VAL A 1 98 ? -11.509 3.569 22.959 1.00 84.19 98 VAL A CA 1
ATOM 707 C C . VAL A 1 98 ? -11.392 2.187 22.336 1.00 84.19 98 VAL A C 1
ATOM 709 O O . VAL A 1 98 ? -10.737 1.319 22.898 1.00 84.19 98 VAL A O 1
ATOM 712 N N . VAL A 1 99 ? -11.979 1.988 21.156 1.00 88.44 99 VAL A N 1
ATOM 713 C CA . VAL A 1 99 ? -11.756 0.767 20.372 1.00 88.44 99 VAL A CA 1
ATOM 714 C C . VAL A 1 99 ? -10.491 0.923 19.536 1.00 88.44 99 VAL A C 1
ATOM 716 O O . VAL A 1 99 ? -10.379 1.858 18.730 1.00 88.44 99 VAL A O 1
ATOM 719 N N . GLU A 1 100 ? -9.550 0.007 19.715 1.00 89.19 100 GLU A N 1
ATOM 720 C CA . GLU A 1 100 ? -8.284 -0.074 18.988 1.00 89.19 100 GLU A CA 1
ATOM 721 C C . GLU A 1 100 ? -8.157 -1.445 18.329 1.00 89.19 100 GLU A C 1
ATOM 723 O O . GLU A 1 100 ? -8.774 -2.398 18.773 1.00 89.19 100 GLU A O 1
ATOM 728 N N . ALA A 1 101 ? -7.376 -1.546 17.260 1.00 92.38 101 ALA A N 1
ATOM 729 C CA . ALA A 1 101 ? -7.042 -2.825 16.642 1.00 92.38 101 ALA A CA 1
ATOM 730 C C . ALA A 1 101 ? -5.532 -2.844 16.434 1.00 92.38 101 ALA A C 1
ATOM 732 O O . ALA A 1 101 ? -5.012 -2.066 15.621 1.00 92.38 101 ALA A O 1
ATOM 733 N N . SER A 1 102 ? -4.851 -3.694 17.201 1.00 93.94 102 SER A N 1
ATOM 734 C CA . SER A 1 102 ? -3.413 -3.922 17.121 1.00 93.94 102 SER A CA 1
ATOM 735 C C . SER A 1 102 ? -3.067 -5.391 17.355 1.00 93.94 102 SER A C 1
ATOM 737 O O . SER A 1 102 ? -3.809 -6.134 17.991 1.00 93.94 102 SER A O 1
ATOM 739 N N . THR A 1 103 ? -1.945 -5.830 16.794 1.00 95.88 103 THR A N 1
ATOM 740 C CA . THR A 1 103 ? -1.384 -7.169 17.000 1.00 95.88 103 THR A CA 1
ATOM 741 C C . THR A 1 103 ? 0.135 -7.125 16.847 1.00 95.88 103 THR A C 1
ATOM 743 O O . THR A 1 103 ? 0.684 -6.178 16.279 1.00 95.88 103 THR A O 1
ATOM 746 N N . GLU A 1 104 ? 0.828 -8.146 17.342 1.00 97.31 104 GLU A N 1
ATOM 747 C CA . GLU A 1 104 ? 2.244 -8.348 17.035 1.00 97.31 104 GLU A CA 1
ATOM 748 C C . GLU A 1 104 ? 2.365 -9.033 15.667 1.00 97.31 104 GLU A C 1
ATOM 750 O O . GLU A 1 104 ? 1.797 -10.105 15.449 1.00 97.31 104 GLU A O 1
ATOM 755 N N . LEU A 1 105 ? 3.101 -8.420 14.741 1.00 97.38 105 LEU A N 1
ATOM 756 C CA . LEU A 1 105 ? 3.372 -8.977 13.419 1.00 97.38 105 LEU A CA 1
ATOM 757 C C . LEU A 1 105 ? 4.805 -8.640 13.008 1.00 97.38 105 LEU A C 1
ATOM 759 O O . LEU A 1 105 ? 5.200 -7.478 13.036 1.00 97.38 105 LEU A O 1
ATOM 763 N N . GLY A 1 106 ? 5.587 -9.654 12.629 1.00 96.44 106 GLY A N 1
ATOM 764 C CA . GLY A 1 106 ? 6.958 -9.458 12.147 1.00 96.44 106 GLY A CA 1
ATOM 765 C C . GLY A 1 106 ? 7.854 -8.679 13.118 1.00 96.44 106 GLY A C 1
ATOM 766 O O . GLY A 1 106 ? 8.591 -7.792 12.694 1.00 96.44 106 GLY A O 1
ATOM 767 N N . GLY A 1 107 ? 7.730 -8.952 14.421 1.00 93.94 107 GLY A N 1
ATOM 768 C CA . GLY A 1 107 ? 8.543 -8.327 15.467 1.00 93.94 107 GLY A CA 1
ATOM 769 C C . GLY A 1 107 ? 8.156 -6.887 15.834 1.00 93.94 107 GLY A C 1
ATOM 770 O O . GLY A 1 107 ? 8.862 -6.256 16.625 1.00 93.94 107 GLY A O 1
ATOM 771 N N . VAL A 1 108 ? 7.051 -6.350 15.301 1.00 94.75 108 VAL A N 1
ATOM 772 C CA . VAL A 1 108 ? 6.553 -5.001 15.622 1.00 94.75 108 VAL A CA 1
ATOM 773 C C . VAL A 1 108 ? 5.064 -4.992 15.963 1.00 94.75 108 VAL A C 1
ATOM 775 O O . VAL A 1 108 ? 4.313 -5.896 15.604 1.00 94.75 108 VAL A O 1
ATOM 778 N N . GLU A 1 109 ? 4.625 -3.940 16.653 1.00 95.19 109 GLU A N 1
ATOM 779 C CA . GLU A 1 109 ? 3.201 -3.668 16.842 1.00 95.19 109 GLU A CA 1
ATOM 780 C C . GLU A 1 109 ? 2.612 -3.124 15.533 1.00 95.19 109 GLU A C 1
ATOM 782 O O . GLU A 1 109 ? 2.887 -1.993 15.118 1.00 95.19 109 GLU A O 1
ATOM 787 N N . TYR A 1 110 ? 1.796 -3.941 14.875 1.00 96.38 110 TYR A N 1
ATOM 788 C CA . TYR A 1 110 ? 0.987 -3.522 13.742 1.00 96.38 110 TYR A CA 1
ATOM 789 C C . TYR A 1 110 ? -0.369 -3.042 14.254 1.00 96.38 110 TYR A C 1
ATOM 791 O O . TYR A 1 110 ? -1.086 -3.771 14.935 1.00 96.38 110 TYR A O 1
ATOM 799 N N . THR A 1 111 ? -0.721 -1.800 13.927 1.00 94.56 111 THR A N 1
ATOM 800 C CA . THR A 1 111 ? -1.954 -1.151 14.378 1.00 94.56 111 THR A CA 1
ATOM 801 C C . THR A 1 111 ? -2.640 -0.436 13.225 1.00 94.56 111 THR A C 1
ATOM 803 O O . THR A 1 111 ? -2.001 0.129 12.335 1.00 94.56 111 THR A O 1
ATOM 806 N N . THR A 1 112 ? -3.968 -0.383 13.273 1.00 92.38 112 THR A N 1
ATOM 807 C CA . THR A 1 112 ? -4.794 0.346 12.293 1.00 92.38 112 THR A CA 1
ATOM 808 C C . THR A 1 112 ? -4.508 1.855 12.266 1.00 92.38 112 THR A C 1
ATOM 810 O O . THR A 1 112 ? -4.859 2.548 11.307 1.00 92.38 112 THR A O 1
ATOM 813 N N . GLU A 1 113 ? -3.800 2.390 13.269 1.00 93.62 113 GLU A N 1
ATOM 814 C CA . GLU A 1 113 ? -3.319 3.775 13.265 1.00 93.62 113 GLU A CA 1
ATOM 815 C C . GLU A 1 113 ? -2.327 4.088 12.133 1.00 93.62 113 GLU A C 1
ATOM 817 O O . GLU A 1 113 ? -2.182 5.255 11.758 1.00 93.62 113 GLU A O 1
ATOM 822 N N . TRP A 1 114 ? -1.704 3.077 11.518 1.00 95.81 114 TRP A N 1
ATOM 823 C CA . TRP A 1 114 ? -0.850 3.241 10.331 1.00 95.81 114 TRP A CA 1
ATOM 824 C C . TRP A 1 114 ? -1.582 3.951 9.185 1.00 95.81 114 TRP A C 1
ATOM 826 O O . TRP A 1 114 ? -0.975 4.664 8.381 1.00 95.81 114 TRP A O 1
ATOM 836 N N . TYR A 1 115 ? -2.908 3.817 9.147 1.00 95.00 115 TYR A N 1
ATOM 837 C CA . TYR A 1 115 ? -3.775 4.376 8.115 1.00 95.00 115 TYR A CA 1
ATOM 838 C C . TYR A 1 115 ? -4.411 5.703 8.527 1.00 95.00 115 TYR A C 1
ATOM 840 O O . TYR A 1 115 ? -5.210 6.272 7.788 1.00 95.00 115 TYR A O 1
ATOM 848 N N . GLN A 1 116 ? -4.033 6.266 9.677 1.00 93.50 116 GLN A N 1
ATOM 849 C CA . GLN A 1 116 ? -4.632 7.498 10.174 1.00 93.50 116 GLN A CA 1
ATOM 850 C C . GLN A 1 116 ? -3.959 8.756 9.613 1.00 93.50 116 GLN A C 1
ATOM 852 O O . GLN A 1 116 ? -3.319 9.537 10.320 1.00 93.50 116 GLN A O 1
ATOM 857 N N . TYR A 1 117 ? -4.087 8.973 8.306 1.00 92.75 117 TYR A N 1
ATOM 858 C CA . TYR A 1 117 ? -3.521 10.140 7.638 1.00 92.75 117 TYR A CA 1
ATOM 859 C C . TYR A 1 117 ? -4.318 10.572 6.408 1.00 92.75 117 TYR A C 1
ATOM 861 O O . TYR A 1 117 ? -5.036 9.791 5.803 1.00 92.75 117 TYR A O 1
ATOM 869 N N . CYS A 1 118 ? -4.152 11.828 5.982 1.00 90.88 118 CYS A N 1
ATOM 870 C CA . CYS A 1 118 ? -4.690 12.324 4.707 1.00 90.88 118 CYS A CA 1
ATOM 871 C C . CYS A 1 118 ? -6.207 12.127 4.484 1.00 90.88 118 CYS A C 1
ATOM 873 O O . CYS A 1 118 ? -6.660 12.069 3.342 1.00 90.88 118 CYS A O 1
ATOM 875 N N . GLY A 1 119 ? -6.994 12.018 5.558 1.00 88.94 119 GLY A N 1
ATOM 876 C CA . GLY A 1 119 ? -8.431 11.742 5.485 1.00 88.94 119 GLY A CA 1
ATOM 877 C C . GLY A 1 119 ? -8.779 10.253 5.471 1.00 88.94 119 GLY A C 1
ATOM 878 O O . GLY A 1 119 ? -9.939 9.920 5.655 1.00 88.94 119 GLY A O 1
ATOM 879 N N . VAL A 1 120 ? -7.804 9.350 5.343 1.00 92.25 120 VAL A N 1
ATOM 880 C CA . VAL A 1 120 ? -8.038 7.899 5.430 1.00 92.25 120 VAL A CA 1
ATOM 881 C C . VAL A 1 120 ? -8.582 7.515 6.810 1.00 92.25 120 VAL A C 1
ATOM 883 O O . VAL A 1 120 ? -9.445 6.651 6.906 1.00 92.25 120 VAL A O 1
ATOM 886 N N . GLN A 1 121 ? -8.210 8.248 7.870 1.00 90.75 121 GLN A N 1
ATOM 887 C CA . GLN A 1 121 ? -8.768 8.060 9.216 1.00 90.75 121 GLN A CA 1
ATOM 888 C C . GLN A 1 121 ? -10.290 8.270 9.307 1.00 90.75 121 GLN A C 1
ATOM 890 O O . GLN A 1 121 ? -10.883 7.962 10.337 1.00 90.75 121 GLN A O 1
ATOM 895 N N . THR A 1 122 ? -10.921 8.863 8.288 1.00 89.94 122 THR A N 1
ATOM 896 C CA . THR A 1 122 ? -12.374 9.088 8.257 1.00 89.94 122 THR A CA 1
ATOM 897 C C . THR A 1 122 ? -13.114 8.082 7.380 1.00 89.94 122 THR A C 1
ATOM 899 O O . THR A 1 122 ? -14.333 8.175 7.276 1.00 89.94 122 THR A O 1
ATOM 902 N N . PHE A 1 123 ? -12.409 7.166 6.714 1.00 92.19 123 PHE A N 1
ATOM 903 C CA . PHE A 1 123 ? -13.026 6.137 5.880 1.00 92.19 123 PHE A CA 1
ATOM 904 C C . PHE A 1 123 ? -13.718 5.098 6.758 1.00 92.19 123 PHE A C 1
ATOM 906 O O . PHE A 1 123 ? -13.148 4.650 7.754 1.00 92.19 123 PHE A O 1
ATOM 913 N N . GLY A 1 124 ? -14.957 4.744 6.399 1.00 89.62 124 GLY A N 1
ATOM 914 C CA . GLY A 1 124 ? -15.815 3.868 7.198 1.00 89.62 124 GLY A CA 1
ATOM 915 C C . GLY A 1 124 ? -15.132 2.558 7.581 1.00 89.62 124 GLY A C 1
ATOM 916 O O . GLY A 1 124 ? -15.075 2.241 8.768 1.00 89.62 124 GLY A O 1
ATOM 917 N N . GLY A 1 125 ? -14.523 1.873 6.611 1.00 90.50 125 GLY A N 1
ATOM 918 C CA . GLY A 1 125 ? -13.889 0.578 6.846 1.00 90.50 125 GLY A CA 1
ATOM 919 C C . GLY A 1 125 ? -12.542 0.621 7.571 1.00 90.50 125 GLY A C 1
ATOM 920 O O . GLY A 1 125 ? -12.058 -0.418 8.010 1.00 90.50 125 GLY A O 1
ATOM 921 N N . ILE A 1 126 ? -11.948 1.805 7.786 1.00 91.44 126 ILE A N 1
ATOM 922 C CA . ILE A 1 126 ? -10.732 1.953 8.613 1.00 91.44 126 ILE A CA 1
ATOM 923 C C . ILE A 1 126 ? -11.062 1.997 10.110 1.00 91.44 126 ILE A C 1
ATOM 925 O O . ILE A 1 126 ? -10.167 1.914 10.956 1.00 91.44 126 ILE A O 1
ATOM 929 N N . LYS A 1 127 ? -12.342 2.103 10.484 1.00 90.12 127 LYS A N 1
ATOM 930 C CA . LYS A 1 127 ? -12.724 1.913 11.884 1.00 90.12 127 LYS A CA 1
ATOM 931 C C . LYS A 1 127 ? -12.384 0.464 12.291 1.00 90.12 127 LYS A C 1
ATOM 933 O O . LYS A 1 127 ? -12.759 -0.452 11.558 1.00 90.12 127 LYS A O 1
ATOM 938 N N . PRO A 1 128 ? -11.678 0.245 13.419 1.00 91.06 128 PRO A N 1
ATOM 939 C CA . PRO A 1 128 ? -11.333 -1.075 13.944 1.00 91.06 128 PRO A CA 1
ATOM 940 C C . PRO A 1 128 ? -12.518 -2.035 13.915 1.00 91.06 128 PRO A C 1
ATOM 942 O O . PRO A 1 128 ? -12.421 -3.106 13.333 1.00 91.06 128 PRO A O 1
ATOM 945 N N . ASP A 1 129 ? -13.649 -1.585 14.447 1.00 89.12 129 ASP A N 1
ATOM 946 C CA . ASP A 1 129 ? -14.915 -2.292 14.611 1.00 89.12 129 ASP A CA 1
ATOM 947 C C . ASP A 1 129 ? -15.934 -1.990 13.499 1.00 89.12 129 ASP A C 1
ATOM 949 O O . ASP A 1 129 ? -17.142 -2.071 13.723 1.00 89.12 129 ASP A O 1
ATOM 953 N N . ALA A 1 130 ? -15.473 -1.610 12.301 1.00 90.19 130 ALA A N 1
ATOM 954 C CA . ALA A 1 130 ? -16.364 -1.400 11.163 1.00 90.19 130 ALA A CA 1
ATOM 955 C C . ALA A 1 130 ? -17.181 -2.671 10.865 1.00 90.19 130 ALA A C 1
ATOM 957 O O . ALA A 1 130 ? -16.619 -3.731 10.582 1.00 90.19 130 ALA A O 1
ATOM 958 N N . ASP A 1 131 ? -18.508 -2.543 10.921 1.00 84.94 131 ASP A N 1
ATOM 959 C CA . ASP A 1 131 ? -19.436 -3.643 10.667 1.00 84.94 131 ASP A CA 1
ATOM 960 C C . ASP A 1 131 ? -19.508 -3.993 9.173 1.00 84.94 131 ASP A C 1
ATOM 962 O O . ASP A 1 131 ? -19.521 -3.114 8.310 1.00 84.94 131 ASP A O 1
ATOM 966 N N . GLY A 1 132 ? -19.598 -5.289 8.875 1.00 79.88 132 GLY A N 1
ATOM 967 C CA . GLY A 1 132 ? -19.764 -5.804 7.514 1.00 79.88 132 GLY A CA 1
ATOM 968 C C . GLY A 1 132 ? -18.528 -5.729 6.611 1.00 79.88 132 GLY A C 1
ATOM 969 O O . GLY A 1 132 ? -18.661 -6.000 5.419 1.00 79.88 132 GLY A O 1
ATOM 970 N N . GLU A 1 133 ? -17.357 -5.383 7.150 1.00 90.38 133 GLU A N 1
ATOM 971 C CA . GLU A 1 133 ? -16.095 -5.352 6.405 1.00 90.38 133 GLU A CA 1
ATOM 972 C C . GLU A 1 133 ? -15.399 -6.718 6.382 1.00 90.38 133 GLU A C 1
ATOM 974 O O . GLU A 1 133 ? -15.320 -7.407 7.400 1.00 90.38 133 GLU A O 1
ATOM 979 N N . ASP A 1 134 ? -14.841 -7.082 5.226 1.00 93.06 134 ASP A N 1
ATOM 980 C CA . ASP A 1 134 ? -13.983 -8.255 5.047 1.00 93.06 134 ASP A CA 1
ATOM 981 C C . ASP A 1 134 ? -12.511 -7.855 4.841 1.00 93.06 134 ASP A C 1
ATOM 983 O O . ASP A 1 134 ? -12.159 -6.678 4.745 1.00 93.06 134 ASP A O 1
ATOM 987 N N . GLN A 1 135 ? -11.620 -8.848 4.842 1.00 95.62 135 GLN A N 1
ATOM 988 C CA . GLN A 1 135 ? -10.181 -8.640 4.633 1.00 95.62 135 GLN A CA 1
ATOM 989 C C . GLN A 1 135 ? -9.783 -8.736 3.153 1.00 95.62 135 GLN A C 1
ATOM 991 O O . GLN A 1 135 ? -8.637 -8.464 2.812 1.00 95.62 135 GLN A O 1
ATOM 996 N N . VAL A 1 136 ? -10.721 -9.073 2.265 1.00 98.06 136 VAL A N 1
ATOM 997 C CA . VAL A 1 136 ? -10.456 -9.345 0.847 1.00 98.06 136 VAL A CA 1
ATOM 998 C C . VAL A 1 136 ? -10.020 -8.073 0.118 1.00 98.06 136 VAL A C 1
ATOM 1000 O O . VAL A 1 136 ? -10.693 -7.041 0.178 1.00 98.06 136 VAL A O 1
ATOM 1003 N N . LEU A 1 137 ? -8.904 -8.151 -0.610 1.00 98.44 137 LEU A N 1
ATOM 1004 C CA . LEU A 1 137 ? -8.475 -7.103 -1.536 1.00 98.44 137 LEU A CA 1
ATOM 1005 C C . LEU A 1 137 ? -9.270 -7.245 -2.837 1.00 98.44 137 LEU A C 1
ATOM 1007 O O . LEU A 1 137 ? -9.311 -8.328 -3.421 1.00 98.44 137 LEU A O 1
ATOM 1011 N N . ARG A 1 138 ? -9.922 -6.172 -3.295 1.00 97.94 138 ARG A N 1
ATOM 1012 C CA . ARG A 1 138 ? -10.851 -6.224 -4.439 1.00 97.94 138 ARG A CA 1
ATOM 1013 C C . ARG A 1 138 ? -10.496 -5.224 -5.518 1.00 97.94 138 ARG A C 1
ATOM 1015 O O . ARG A 1 138 ? -10.077 -4.114 -5.203 1.00 97.94 138 ARG A O 1
ATOM 1022 N N . TYR A 1 139 ? -10.710 -5.584 -6.777 1.00 97.75 139 TYR A N 1
ATOM 1023 C CA . TYR A 1 139 ? -10.460 -4.693 -7.908 1.00 97.75 139 TYR A CA 1
ATOM 1024 C C . TYR A 1 139 ? -11.366 -3.455 -7.896 1.00 97.75 139 TYR A C 1
ATOM 1026 O O . TYR A 1 139 ? -12.529 -3.512 -7.493 1.00 97.75 139 TYR A O 1
ATOM 1034 N N . ASP A 1 140 ? -10.827 -2.327 -8.354 1.00 93.75 140 ASP A N 1
ATOM 1035 C CA . ASP A 1 140 ? -11.565 -1.094 -8.628 1.00 93.75 140 ASP A CA 1
ATOM 1036 C C . ASP A 1 140 ? -11.595 -0.803 -10.132 1.00 93.75 140 ASP A C 1
ATOM 1038 O O . ASP A 1 140 ? -11.195 -1.644 -10.933 1.00 93.75 140 ASP A O 1
ATOM 1042 N N . ALA A 1 141 ? -12.084 0.384 -10.519 1.00 80.94 141 ALA A N 1
ATOM 1043 C CA . ALA A 1 141 ? -12.017 0.849 -11.901 1.00 80.94 141 ALA A CA 1
ATOM 1044 C C . ALA A 1 141 ? -10.540 0.976 -12.315 1.00 80.94 141 ALA A C 1
ATOM 1046 O O . ALA A 1 141 ? -9.915 2.008 -12.079 1.00 80.94 141 ALA A O 1
ATOM 1047 N N . GLY A 1 142 ? -9.992 -0.112 -12.855 1.00 79.50 142 GLY A N 1
ATOM 1048 C CA . GLY A 1 142 ? -8.561 -0.377 -12.869 1.00 79.50 142 GLY A CA 1
ATOM 1049 C C . GLY A 1 142 ? -7.686 0.698 -13.506 1.00 79.50 142 GLY A C 1
ATOM 1050 O O . GLY A 1 142 ? -8.088 1.418 -14.420 1.00 79.50 142 GLY A O 1
ATOM 1051 N N . SER A 1 143 ? -6.446 0.774 -13.021 1.00 90.62 143 SER A N 1
ATOM 1052 C CA . SER A 1 143 ? -5.424 1.717 -13.502 1.00 90.62 143 SER A CA 1
ATOM 1053 C C . SER A 1 143 ? -4.510 1.147 -14.595 1.00 90.62 143 SER A C 1
ATOM 1055 O O . SER A 1 143 ? -3.657 1.871 -15.107 1.00 90.62 143 SER A O 1
ATOM 1057 N N . TYR A 1 144 ? -4.656 -0.136 -14.934 1.00 96.44 144 TYR A N 1
ATOM 1058 C CA . TYR A 1 144 ? -3.803 -0.847 -15.889 1.00 96.44 144 TYR A CA 1
ATOM 1059 C C . TYR A 1 144 ? -4.652 -1.577 -16.931 1.00 96.44 144 TYR A C 1
ATOM 1061 O O . TYR A 1 144 ? -5.678 -2.155 -16.585 1.00 96.44 144 TYR A O 1
ATOM 1069 N N . ASP A 1 145 ? -4.194 -1.614 -18.185 1.00 95.25 145 ASP A N 1
ATOM 1070 C CA . ASP A 1 145 ? -4.943 -2.217 -19.300 1.00 95.25 145 ASP A CA 1
ATOM 1071 C C . ASP A 1 145 ? -5.327 -3.684 -19.048 1.00 95.25 145 ASP A C 1
ATOM 1073 O O . ASP A 1 145 ? -6.439 -4.098 -19.373 1.00 95.25 145 ASP A O 1
ATOM 1077 N N . TRP A 1 146 ? -4.444 -4.459 -18.410 1.00 96.00 146 TRP A N 1
ATOM 1078 C CA . TRP A 1 146 ? -4.698 -5.867 -18.082 1.00 96.00 146 TRP A CA 1
ATOM 1079 C C . TRP A 1 146 ? -5.866 -6.051 -17.099 1.00 96.00 146 TRP A C 1
ATOM 1081 O O . TRP A 1 146 ? -6.520 -7.086 -17.103 1.00 96.00 146 TRP A O 1
ATOM 1091 N N . MET A 1 147 ? -6.184 -5.038 -16.284 1.00 96.50 147 MET A N 1
ATOM 1092 C CA . MET A 1 147 ? -7.314 -5.107 -15.352 1.00 96.50 147 MET A CA 1
ATOM 1093 C C . MET A 1 147 ? -8.670 -5.042 -16.067 1.00 96.50 147 MET A C 1
ATOM 1095 O O . MET A 1 147 ? -9.700 -5.195 -15.424 1.00 96.50 147 MET A O 1
ATOM 1099 N N . SER A 1 148 ? -8.702 -4.820 -17.385 1.00 94.31 148 SER A N 1
ATOM 1100 C CA . SER A 1 148 ? -9.940 -4.946 -18.165 1.00 94.31 148 SER A CA 1
ATOM 1101 C C . SER A 1 148 ? -10.457 -6.388 -18.264 1.00 94.31 148 SER A C 1
ATOM 1103 O O . SER A 1 148 ? -11.612 -6.583 -18.645 1.00 94.31 148 SER A O 1
ATOM 1105 N N . ASP A 1 149 ? -9.634 -7.369 -17.880 1.00 92.31 149 ASP A N 1
ATOM 1106 C CA . ASP A 1 149 ? -9.982 -8.790 -17.842 1.00 92.31 149 ASP A CA 1
ATOM 1107 C C . ASP A 1 149 ? -10.654 -9.227 -16.521 1.00 92.31 149 ASP A C 1
ATOM 1109 O O . ASP A 1 149 ? -11.103 -10.368 -16.420 1.00 92.31 149 ASP A O 1
ATOM 1113 N N . VAL A 1 150 ? -10.753 -8.337 -15.522 1.00 95.69 150 VAL A N 1
ATOM 1114 C CA . VAL A 1 150 ? -11.377 -8.594 -14.205 1.00 95.69 150 VAL A CA 1
ATOM 1115 C C . VAL A 1 150 ? -12.518 -7.609 -13.931 1.00 95.69 150 VAL A C 1
ATOM 1117 O O . VAL A 1 150 ? -12.512 -6.488 -14.447 1.00 95.69 150 VAL A O 1
ATOM 1120 N N . GLU A 1 151 ? -13.521 -7.994 -13.132 1.00 94.88 151 GLU A N 1
ATOM 1121 C CA . GLU A 1 151 ? -14.641 -7.101 -12.813 1.00 94.88 151 GLU A CA 1
ATOM 1122 C C . GLU A 1 151 ? -14.371 -6.258 -11.555 1.00 94.88 151 GLU A C 1
ATOM 1124 O O . GLU A 1 151 ? -13.717 -6.675 -10.598 1.00 94.88 151 GLU A O 1
ATOM 1129 N N . ASN A 1 152 ? -14.919 -5.039 -11.523 1.00 94.69 152 ASN A N 1
ATOM 1130 C CA . ASN A 1 152 ? -14.859 -4.197 -10.329 1.00 94.69 152 ASN A CA 1
ATOM 1131 C C . ASN A 1 152 ? -15.555 -4.900 -9.150 1.00 94.69 152 ASN A C 1
ATOM 1133 O O . ASN A 1 152 ? -16.731 -5.255 -9.244 1.00 94.69 152 ASN A O 1
ATOM 1137 N N . GLY A 1 153 ? -14.867 -5.002 -8.014 1.00 94.62 153 GLY A N 1
ATOM 1138 C CA . GLY A 1 153 ? -15.341 -5.696 -6.816 1.00 94.62 153 GLY A CA 1
ATOM 1139 C C . GLY A 1 153 ? -14.931 -7.169 -6.734 1.00 94.62 153 GLY A C 1
ATOM 1140 O O . GLY A 1 153 ? -15.063 -7.764 -5.655 1.00 94.62 153 GLY A O 1
ATOM 1141 N N . ASP A 1 154 ? -14.386 -7.746 -7.809 1.00 96.69 154 ASP A N 1
ATOM 1142 C CA . ASP A 1 154 ? -13.859 -9.108 -7.769 1.00 96.69 154 ASP A CA 1
ATOM 1143 C C . ASP A 1 154 ? -12.660 -9.202 -6.813 1.00 96.69 154 ASP A C 1
ATOM 1145 O O . ASP A 1 154 ? -11.864 -8.257 -6.730 1.00 96.69 154 ASP A O 1
ATOM 1149 N N . PRO A 1 155 ? -12.513 -10.320 -6.075 1.00 97.81 155 PRO A N 1
ATOM 1150 C CA . PRO A 1 155 ? -11.306 -10.600 -5.307 1.00 97.81 155 PRO A CA 1
ATOM 1151 C C . PRO A 1 155 ? -10.054 -10.588 -6.189 1.00 97.81 155 PRO A C 1
ATOM 1153 O O . PRO A 1 155 ? -10.058 -11.104 -7.308 1.00 97.81 155 PRO A O 1
ATOM 1156 N N . MET A 1 156 ? -8.956 -10.060 -5.657 1.00 98.31 156 MET A N 1
ATOM 1157 C CA . MET A 1 156 ? -7.635 -10.264 -6.244 1.00 98.31 156 MET A CA 1
ATOM 1158 C C . MET A 1 156 ? -7.168 -11.685 -5.933 1.00 98.31 156 MET A C 1
ATOM 1160 O O . MET A 1 156 ? -7.063 -12.056 -4.765 1.00 98.31 156 MET A O 1
ATOM 1164 N N . LEU A 1 157 ? -6.877 -12.462 -6.974 1.00 97.69 157 LEU A N 1
ATOM 1165 C CA . LEU A 1 157 ? -6.391 -13.833 -6.864 1.00 97.69 157 LEU A CA 1
ATOM 1166 C C . LEU A 1 157 ? -4.915 -13.901 -7.246 1.00 97.69 157 LEU A C 1
ATOM 1168 O O . LEU A 1 157 ? -4.454 -13.145 -8.103 1.00 97.69 157 LEU A O 1
ATOM 1172 N N . THR A 1 158 ? -4.180 -14.821 -6.629 1.00 97.69 158 THR A N 1
ATOM 1173 C CA . THR A 1 158 ? -2.764 -15.081 -6.932 1.00 97.69 158 THR A CA 1
ATOM 1174 C C . THR A 1 158 ? -2.534 -15.382 -8.417 1.00 97.69 158 THR A C 1
ATOM 1176 O O . THR A 1 158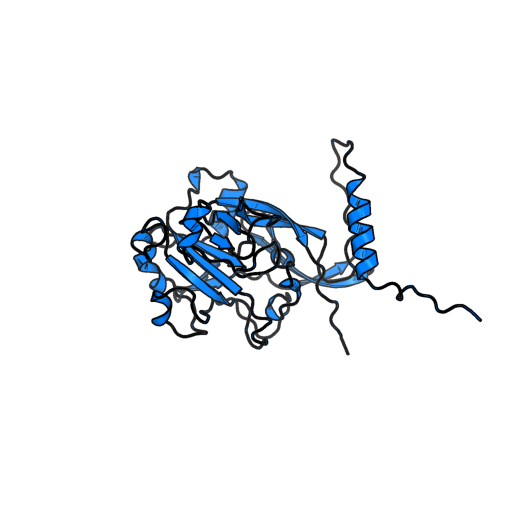 ? -1.602 -14.820 -8.997 1.00 97.69 158 THR A O 1
ATOM 1179 N N . GLU A 1 159 ? -3.441 -16.142 -9.045 1.00 96.50 159 GLU A N 1
ATOM 1180 C CA . GLU A 1 159 ? -3.409 -16.507 -10.474 1.00 96.50 159 GLU A CA 1
ATOM 1181 C C . GLU A 1 159 ? -3.413 -15.289 -11.417 1.00 96.50 159 GLU A C 1
ATOM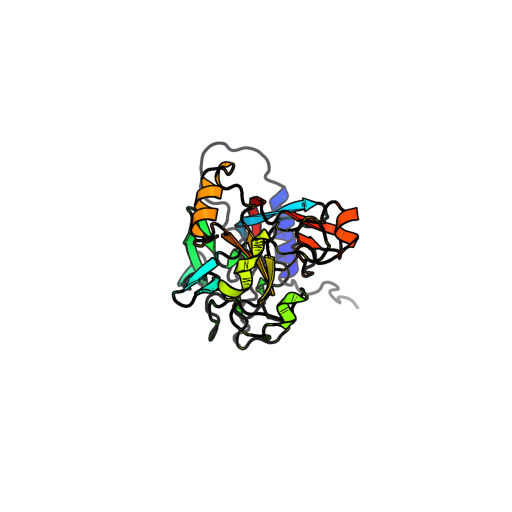 1183 O O . GLU A 1 159 ? -2.843 -15.318 -12.506 1.00 96.50 159 GLU A O 1
ATOM 1188 N N . HIS A 1 160 ? -3.980 -14.154 -10.991 1.00 97.12 160 HIS A N 1
ATOM 1189 C CA . HIS A 1 160 ? -3.988 -12.935 -11.805 1.00 97.12 160 HIS A CA 1
ATOM 1190 C C . HIS A 1 160 ? -2.590 -12.313 -11.960 1.00 97.12 160 HIS A C 1
ATOM 1192 O O . HIS A 1 160 ? -2.403 -11.419 -12.792 1.00 97.12 160 HIS A O 1
ATOM 1198 N N . PHE A 1 161 ? -1.609 -12.758 -11.168 1.00 98.00 161 PHE A N 1
ATOM 1199 C CA . PHE A 1 161 ? -0.251 -12.222 -11.125 1.00 98.00 161 PHE A CA 1
ATOM 1200 C C . PHE A 1 161 ? 0.826 -13.230 -11.567 1.00 98.00 161 PHE A C 1
ATOM 1202 O O . PHE A 1 161 ? 2.001 -12.988 -11.317 1.00 98.00 161 PHE A O 1
ATOM 1209 N N . GLU A 1 162 ? 0.481 -14.361 -12.186 1.00 96.50 162 GLU A N 1
ATOM 1210 C CA . GLU A 1 162 ? 1.466 -15.394 -12.572 1.00 96.50 162 GLU A CA 1
ATOM 1211 C C . GLU A 1 162 ? 2.585 -14.863 -13.486 1.00 96.50 162 GLU A C 1
ATOM 1213 O O . GLU A 1 162 ? 3.746 -15.194 -13.290 1.00 96.50 162 GLU A O 1
ATOM 1218 N N . ASP A 1 163 ? 2.265 -13.959 -14.411 1.00 96.56 163 ASP A N 1
ATOM 1219 C CA . ASP A 1 163 ? 3.174 -13.353 -15.399 1.00 96.56 163 ASP A CA 1
ATOM 1220 C C . ASP A 1 163 ? 3.934 -12.113 -14.881 1.00 96.56 163 ASP A C 1
ATOM 1222 O O . ASP A 1 163 ? 4.318 -11.234 -15.658 1.00 96.56 163 ASP A O 1
ATOM 1226 N N . TYR A 1 164 ? 4.114 -11.969 -13.564 1.00 97.56 164 TYR A N 1
ATOM 1227 C CA . TYR A 1 164 ? 4.659 -10.742 -12.967 1.00 97.56 164 TYR A CA 1
ATOM 1228 C C . TYR A 1 164 ? 6.085 -10.381 -13.409 1.00 97.56 164 TYR A C 1
ATOM 1230 O O . TYR A 1 164 ? 6.434 -9.196 -13.447 1.00 97.56 164 TYR A O 1
ATOM 1238 N N . ASP A 1 165 ? 6.894 -11.388 -13.721 1.00 96.94 165 ASP A N 1
ATOM 1239 C CA . ASP A 1 165 ? 8.296 -11.305 -14.135 1.00 96.94 165 ASP A CA 1
ATOM 1240 C C . ASP A 1 165 ? 8.458 -11.028 -15.640 1.00 96.94 165 ASP A C 1
ATOM 1242 O O . ASP A 1 165 ? 9.536 -10.647 -16.099 1.00 96.94 165 ASP A O 1
ATOM 1246 N N . GLU A 1 166 ? 7.374 -11.129 -16.409 1.00 96.75 166 GLU A N 1
ATOM 1247 C CA . GLU A 1 166 ? 7.322 -10.775 -17.831 1.00 96.75 166 GLU A CA 1
ATOM 1248 C C . GLU A 1 166 ? 6.461 -9.527 -18.098 1.00 96.75 166 GLU A C 1
ATOM 1250 O O . GLU A 1 166 ? 6.579 -8.900 -19.158 1.00 96.75 166 GLU A O 1
ATOM 1255 N N . TRP A 1 167 ? 5.626 -9.119 -17.135 1.00 97.62 167 TRP A N 1
ATOM 1256 C CA . TRP A 1 167 ? 4.666 -8.031 -17.301 1.00 97.62 167 TRP A CA 1
ATOM 1257 C C . TRP A 1 167 ? 5.316 -6.692 -17.684 1.00 97.62 167 TRP A C 1
ATOM 1259 O O . TRP A 1 167 ? 6.344 -6.250 -17.147 1.00 97.62 167 TRP A O 1
ATOM 1269 N N . THR A 1 168 ? 4.668 -5.989 -18.613 1.00 97.19 168 THR A N 1
ATOM 1270 C CA . THR A 1 168 ? 5.086 -4.664 -19.068 1.00 97.19 168 THR A CA 1
ATOM 1271 C C . THR A 1 168 ? 3.917 -3.860 -19.629 1.00 97.19 168 THR A C 1
ATOM 1273 O O . THR A 1 168 ? 2.914 -4.413 -20.073 1.00 97.19 168 THR A O 1
ATOM 1276 N N . ASN A 1 169 ? 4.078 -2.540 -19.640 1.00 95.75 169 ASN A N 1
ATOM 1277 C CA . ASN A 1 169 ? 3.151 -1.568 -20.218 1.00 95.75 169 ASN A CA 1
ATOM 1278 C C . ASN A 1 169 ? 3.891 -0.410 -20.919 1.00 95.75 169 ASN A C 1
ATOM 1280 O O . ASN A 1 169 ? 3.402 0.713 -20.952 1.00 95.75 169 ASN A O 1
ATOM 1284 N N . ASP A 1 170 ? 5.107 -0.676 -21.408 1.00 95.31 170 ASP A N 1
ATOM 1285 C CA . ASP A 1 170 ? 6.009 0.282 -22.069 1.00 95.31 170 ASP A CA 1
ATOM 1286 C C . ASP A 1 170 ? 6.521 1.456 -21.201 1.00 95.31 170 ASP A C 1
ATOM 1288 O O . ASP A 1 170 ? 7.309 2.278 -21.676 1.00 95.31 170 ASP A O 1
ATOM 1292 N N . ILE A 1 171 ? 6.172 1.508 -19.910 1.00 96.44 171 ILE A N 1
ATOM 1293 C CA . ILE A 1 171 ? 6.699 2.489 -18.950 1.00 96.44 171 ILE A CA 1
ATOM 1294 C C . ILE A 1 171 ? 7.798 1.836 -18.124 1.00 96.44 171 ILE A C 1
ATOM 1296 O O . ILE A 1 171 ? 7.533 0.871 -17.423 1.00 96.44 171 ILE A O 1
ATOM 1300 N N . GLY A 1 172 ? 9.022 2.362 -18.143 1.00 95.88 172 GLY A N 1
ATOM 1301 C CA . GLY A 1 172 ? 10.114 1.795 -17.346 1.00 95.88 172 GLY A CA 1
ATOM 1302 C C . GLY A 1 172 ? 10.631 0.454 -17.883 1.00 95.88 172 GLY A C 1
ATOM 1303 O O . GLY A 1 172 ? 10.606 0.202 -19.086 1.00 95.88 172 GLY A O 1
ATOM 1304 N N . GLU A 1 173 ? 11.160 -0.386 -17.001 1.00 96.88 173 GLU A N 1
ATOM 1305 C CA . GLU A 1 173 ? 11.775 -1.670 -17.338 1.00 96.88 173 GLU A CA 1
ATOM 1306 C C . GLU A 1 173 ? 10.744 -2.811 -17.248 1.00 96.88 173 GLU A C 1
ATOM 1308 O O . GLU A 1 173 ? 9.970 -2.863 -16.290 1.00 96.88 173 GLU A O 1
ATOM 1313 N N . PRO A 1 174 ? 10.693 -3.728 -18.234 1.00 97.00 174 PRO A N 1
ATOM 1314 C CA . PRO A 1 174 ? 9.795 -4.882 -18.194 1.00 97.00 174 PRO A CA 1
ATOM 1315 C C . PRO A 1 174 ? 10.169 -5.842 -17.055 1.00 97.00 174 PRO A C 1
ATOM 1317 O O . PRO A 1 174 ? 11.321 -5.872 -16.620 1.00 97.00 174 PRO A O 1
ATOM 1320 N N . GLY A 1 175 ? 9.199 -6.631 -16.587 1.00 96.31 175 GLY A N 1
ATOM 1321 C CA . GLY A 1 175 ? 9.443 -7.708 -15.623 1.00 96.31 175 GLY A CA 1
ATOM 1322 C C . GLY A 1 175 ? 9.798 -7.262 -14.205 1.00 96.31 175 GLY A C 1
ATOM 1323 O O . GLY A 1 175 ? 10.279 -8.049 -13.404 1.00 96.31 175 GLY A O 1
ATOM 1324 N N . GLN A 1 176 ? 9.585 -5.988 -13.870 1.00 96.50 176 GLN A N 1
ATOM 1325 C CA . GLN A 1 176 ? 9.849 -5.464 -12.524 1.00 96.50 176 GLN A CA 1
ATOM 1326 C C . GLN A 1 176 ? 8.747 -5.813 -11.505 1.00 96.50 176 GLN A C 1
ATOM 1328 O O . GLN A 1 176 ? 8.860 -5.477 -10.326 1.00 96.50 176 GLN A O 1
ATOM 1333 N N . GLY A 1 177 ? 7.682 -6.481 -11.945 1.00 97.56 177 GLY A N 1
ATOM 1334 C CA . GLY A 1 177 ? 6.513 -6.816 -11.146 1.00 97.56 177 GLY A CA 1
ATOM 1335 C C . GLY A 1 177 ? 5.217 -6.326 -11.780 1.00 97.56 177 GLY A C 1
ATOM 1336 O O . GLY A 1 177 ? 5.189 -5.302 -12.470 1.00 97.56 177 GLY A O 1
ATOM 1337 N N . LYS A 1 178 ? 4.130 -7.052 -11.509 1.00 98.19 178 LYS A N 1
ATOM 1338 C CA . LYS A 1 178 ? 2.788 -6.765 -12.028 1.00 98.19 178 LYS A CA 1
ATOM 1339 C C . LYS A 1 178 ? 1.933 -6.074 -10.963 1.00 98.19 178 LYS A C 1
ATOM 1341 O O . LYS A 1 178 ? 1.757 -6.628 -9.874 1.00 98.19 178 LYS A O 1
ATOM 1346 N N . PRO A 1 179 ? 1.417 -4.866 -11.244 1.00 98.25 179 PRO A N 1
ATOM 1347 C CA . PRO A 1 179 ? 0.627 -4.097 -10.294 1.00 98.25 179 PRO A CA 1
ATOM 1348 C C . PRO A 1 179 ? -0.882 -4.242 -10.513 1.00 98.25 179 PRO A C 1
ATOM 1350 O O . PRO A 1 179 ? -1.335 -4.309 -11.652 1.00 98.25 179 PRO A O 1
ATOM 1353 N N . ALA A 1 180 ? -1.662 -4.149 -9.437 1.00 98.38 180 ALA A N 1
ATOM 1354 C CA . ALA A 1 180 ? -3.115 -3.980 -9.443 1.00 98.38 180 ALA A CA 1
ATOM 1355 C C . ALA A 1 180 ? -3.527 -2.814 -8.534 1.00 98.38 180 ALA A C 1
ATOM 1357 O O . ALA A 1 180 ? -2.962 -2.637 -7.452 1.00 98.38 180 ALA A O 1
ATOM 1358 N N . THR A 1 181 ? -4.531 -2.036 -8.942 1.00 98.25 181 THR A N 1
ATOM 1359 C CA . THR A 1 181 ? -5.243 -1.122 -8.033 1.00 98.25 181 THR A CA 1
ATOM 1360 C C . THR A 1 181 ? -6.540 -1.743 -7.547 1.00 98.25 181 THR A C 1
ATOM 1362 O O . THR A 1 181 ? -7.059 -2.687 -8.144 1.00 98.25 181 THR A O 1
ATOM 1365 N N . GLY A 1 182 ? -7.040 -1.248 -6.423 1.00 97.31 182 GLY A N 1
ATOM 1366 C CA . GLY A 1 182 ? -8.271 -1.767 -5.868 1.00 97.31 182 GLY A CA 1
ATOM 1367 C C . GLY A 1 182 ? -8.736 -1.037 -4.628 1.00 97.31 182 GLY A C 1
ATOM 1368 O O . GLY A 1 182 ? -8.274 0.060 -4.302 1.00 97.31 182 GLY A O 1
ATOM 1369 N N . THR A 1 183 ? -9.606 -1.715 -3.893 1.00 97.38 183 THR A N 1
ATOM 1370 C CA . THR A 1 183 ? -10.096 -1.301 -2.586 1.00 97.38 183 THR A CA 1
ATOM 1371 C C . THR A 1 183 ? -9.898 -2.399 -1.545 1.00 97.38 183 THR A C 1
ATOM 1373 O O . THR A 1 183 ? -9.800 -3.583 -1.869 1.00 97.38 183 THR A O 1
ATOM 1376 N N . TRP A 1 184 ? -9.834 -1.992 -0.283 1.00 97.25 184 TRP A N 1
ATOM 1377 C CA . TRP A 1 184 ? -9.794 -2.876 0.883 1.00 97.25 184 TRP A CA 1
ATOM 1378 C C . TRP A 1 184 ? -10.706 -2.307 1.959 1.00 97.25 184 TRP A C 1
ATOM 1380 O O . TRP A 1 184 ? -10.820 -1.083 2.048 1.00 97.25 184 TRP A O 1
ATOM 1390 N N . ARG A 1 185 ? -11.382 -3.162 2.738 1.00 94.81 185 ARG A N 1
ATOM 1391 C CA . ARG A 1 185 ? -12.322 -2.739 3.796 1.00 94.81 185 ARG A CA 1
ATOM 1392 C C . ARG A 1 185 ? -13.213 -1.583 3.331 1.00 94.81 185 ARG A C 1
ATOM 1394 O O . A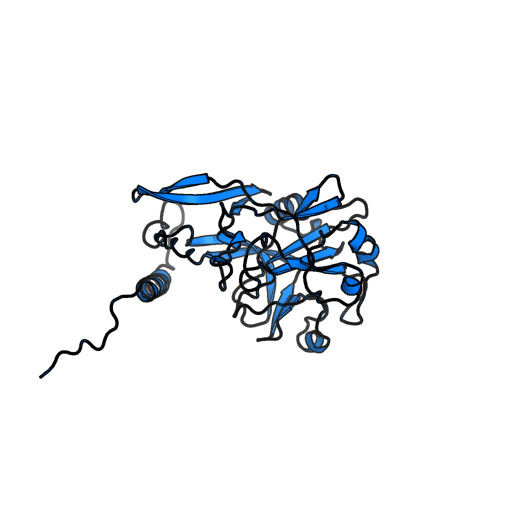RG A 1 185 ? -13.101 -0.444 3.782 1.00 94.81 185 ARG A O 1
ATOM 1401 N N . SER A 1 186 ? -13.947 -1.853 2.262 1.00 93.25 186 SER A N 1
ATOM 1402 C CA . SER A 1 186 ? -14.759 -0.875 1.541 1.00 93.25 186 SER A CA 1
ATOM 1403 C C . SER A 1 186 ? -16.169 -1.404 1.272 1.00 93.25 186 SER A C 1
ATOM 1405 O O . SER A 1 186 ? -16.834 -0.977 0.325 1.00 93.25 186 SER A O 1
ATOM 1407 N N . GLN A 1 187 ? -16.634 -2.336 2.099 1.00 90.19 187 GLN A N 1
ATOM 1408 C CA . GLN A 1 187 ? -17.958 -2.922 1.984 1.00 90.19 187 GLN A CA 1
ATOM 1409 C C . GLN A 1 187 ? -18.986 -2.036 2.662 1.00 90.19 187 GLN A C 1
ATOM 1411 O O . GLN A 1 187 ? -18.828 -1.601 3.793 1.00 90.19 187 GLN A O 1
ATOM 1416 N N . ASN A 1 188 ? -20.097 -1.780 1.974 1.00 86.00 188 ASN A N 1
ATOM 1417 C CA . ASN A 1 188 ? -21.193 -0.967 2.511 1.00 86.00 188 ASN A CA 1
ATOM 1418 C C . ASN A 1 188 ? -20.796 0.480 2.879 1.00 86.00 188 ASN A C 1
ATOM 1420 O O . ASN A 1 188 ? -21.541 1.155 3.592 1.00 86.00 188 ASN A O 1
ATOM 1424 N N . VAL A 1 189 ? -19.677 0.992 2.353 1.00 88.06 189 VAL A N 1
ATOM 1425 C CA . VAL A 1 189 ? -19.291 2.406 2.471 1.00 88.06 189 VAL A CA 1
ATOM 1426 C C . VAL A 1 189 ? -19.577 3.167 1.169 1.00 88.06 189 VAL A C 1
ATOM 1428 O O . VAL A 1 189 ? -19.558 2.580 0.084 1.00 88.06 189 VAL A O 1
ATOM 1431 N N . PRO A 1 190 ? -19.848 4.484 1.227 1.00 88.00 190 PRO A N 1
ATOM 1432 C CA . PRO A 1 190 ? -19.933 5.311 0.026 1.00 88.00 190 PRO A CA 1
ATOM 1433 C C . PRO A 1 190 ? -18.620 5.291 -0.783 1.00 88.00 190 PRO A C 1
ATOM 1435 O O . PRO A 1 190 ? -17.552 5.201 -0.173 1.00 88.00 190 PRO A O 1
ATOM 1438 N N . PRO A 1 191 ? -18.658 5.459 -2.121 1.00 86.38 191 PRO A N 1
ATOM 1439 C CA . PRO A 1 191 ? -17.461 5.463 -2.973 1.00 86.38 191 PRO A CA 1
ATOM 1440 C C . PRO A 1 191 ? -16.355 6.428 -2.518 1.00 86.38 191 PRO A C 1
ATOM 1442 O O . PRO A 1 191 ? -15.172 6.147 -2.654 1.00 86.38 191 PRO A O 1
ATOM 1445 N N . GLU A 1 192 ? -16.712 7.577 -1.946 1.00 87.25 192 GLU A N 1
ATOM 1446 C CA . GLU A 1 192 ? -15.753 8.558 -1.426 1.00 87.25 192 GLU A CA 1
ATOM 1447 C C . GLU A 1 192 ? -15.045 8.135 -0.125 1.00 87.25 192 GLU A C 1
ATOM 1449 O O . GLU A 1 192 ? -14.112 8.815 0.310 1.00 87.25 192 GLU A O 1
ATOM 1454 N N . GLN A 1 193 ? -15.488 7.040 0.498 1.00 89.31 193 GLN A N 1
ATOM 1455 C CA . GLN A 1 193 ? -14.933 6.471 1.727 1.00 89.31 193 GLN A CA 1
ATOM 1456 C C . GLN A 1 193 ? -14.272 5.104 1.515 1.00 89.31 193 GLN A C 1
ATOM 1458 O O . GLN A 1 193 ? -13.897 4.467 2.496 1.00 89.31 193 GLN A O 1
ATOM 1463 N N . THR A 1 194 ? -14.114 4.646 0.273 1.00 92.31 194 THR A N 1
ATOM 1464 C CA . THR A 1 194 ? -13.375 3.410 -0.008 1.00 92.31 194 THR A CA 1
ATOM 1465 C C . THR A 1 194 ? -11.882 3.621 0.227 1.00 92.31 194 THR A C 1
ATOM 1467 O O . THR A 1 194 ? -11.337 4.658 -0.166 1.00 92.31 194 THR A O 1
ATOM 1470 N N . VAL A 1 195 ? -11.198 2.644 0.819 1.00 95.12 195 VAL A N 1
ATOM 1471 C CA . VAL A 1 195 ? -9.746 2.679 1.038 1.00 95.12 195 VAL A CA 1
ATOM 1472 C C . VAL A 1 195 ? -9.045 2.244 -0.250 1.00 95.12 195 VAL A C 1
ATOM 1474 O O . VAL A 1 195 ? -9.107 1.063 -0.586 1.00 95.12 195 VAL A O 1
ATOM 1477 N N . PRO A 1 196 ? -8.375 3.149 -0.987 1.00 96.50 196 PRO A N 1
ATOM 1478 C CA . PRO A 1 196 ? -7.687 2.766 -2.209 1.00 96.50 196 PRO A CA 1
ATOM 1479 C C . PRO A 1 196 ? -6.407 2.004 -1.866 1.00 96.50 196 PRO A C 1
ATOM 1481 O O . PRO A 1 196 ? -5.668 2.404 -0.959 1.00 96.50 196 PRO A O 1
ATOM 1484 N N . ILE A 1 197 ? -6.110 0.953 -2.622 1.00 98.19 197 ILE A N 1
ATOM 1485 C CA . ILE A 1 197 ? -4.908 0.134 -2.447 1.00 98.19 197 ILE A CA 1
ATOM 1486 C C . ILE A 1 197 ? -4.124 -0.008 -3.750 1.00 98.19 197 ILE A C 1
ATOM 1488 O O . ILE A 1 197 ? -4.642 0.199 -4.850 1.00 98.19 197 ILE A O 1
ATOM 1492 N N . LEU A 1 198 ? -2.849 -0.347 -3.601 1.00 98.62 198 LEU A N 1
ATOM 1493 C CA . LEU A 1 198 ? -1.960 -0.767 -4.673 1.00 98.62 198 LEU A CA 1
ATOM 1494 C C . LEU A 1 198 ? -1.296 -2.067 -4.227 1.00 98.62 198 LEU A C 1
ATOM 1496 O O . LEU A 1 198 ? -0.635 -2.082 -3.188 1.00 98.62 198 LEU A O 1
ATOM 1500 N N . VAL A 1 199 ? -1.464 -3.120 -5.018 1.00 98.69 199 VAL A N 1
ATOM 1501 C CA . VAL A 1 199 ? -0.786 -4.406 -4.837 1.00 98.69 199 VAL A CA 1
ATOM 1502 C C . VAL A 1 199 ? 0.220 -4.585 -5.964 1.00 98.69 199 VAL A C 1
ATOM 1504 O O . VAL A 1 199 ? -0.083 -4.263 -7.111 1.00 98.69 199 VAL A O 1
ATOM 1507 N N . ILE A 1 200 ? 1.417 -5.078 -5.656 1.00 98.69 200 ILE A N 1
ATOM 1508 C CA . ILE A 1 200 ? 2.438 -5.424 -6.650 1.00 98.69 200 ILE A CA 1
ATOM 1509 C C . ILE A 1 200 ? 2.981 -6.807 -6.308 1.00 98.69 200 ILE A C 1
ATOM 1511 O O . ILE A 1 200 ? 3.463 -7.002 -5.191 1.00 98.69 200 ILE A O 1
ATOM 1515 N N . LYS A 1 201 ? 2.943 -7.743 -7.261 1.00 98.56 201 LYS A N 1
ATOM 1516 C CA . LYS A 1 201 ? 3.730 -8.980 -7.168 1.00 98.56 201 LYS A CA 1
ATOM 1517 C C . LYS A 1 201 ? 5.085 -8.766 -7.838 1.00 98.56 201 LYS A C 1
ATOM 1519 O O . LYS A 1 201 ? 5.125 -8.262 -8.960 1.00 98.56 201 LYS A O 1
ATOM 1524 N N . THR A 1 202 ? 6.181 -9.100 -7.161 1.00 98.06 202 THR A N 1
ATOM 1525 C CA . THR A 1 202 ? 7.545 -8.942 -7.696 1.00 98.06 202 THR A CA 1
ATOM 1526 C C . THR A 1 202 ? 8.549 -9.895 -7.043 1.00 98.06 202 THR A C 1
ATOM 1528 O O . THR A 1 202 ? 8.358 -10.324 -5.907 1.00 98.06 202 THR A O 1
ATOM 1531 N N . ASP A 1 203 ? 9.652 -10.180 -7.726 1.00 96.19 203 ASP A N 1
ATOM 1532 C CA . ASP A 1 203 ? 10.851 -10.844 -7.197 1.00 96.19 203 ASP A CA 1
ATOM 1533 C C . ASP A 1 203 ? 11.998 -9.850 -6.914 1.00 96.19 203 ASP A C 1
ATOM 1535 O O . ASP A 1 203 ? 13.051 -10.229 -6.407 1.00 96.19 203 ASP A O 1
ATOM 1539 N N . GLN A 1 204 ? 11.793 -8.556 -7.185 1.00 95.38 204 GLN A N 1
ATOM 1540 C CA . GLN A 1 204 ? 12.814 -7.510 -7.044 1.00 95.38 204 GLN A CA 1
ATOM 1541 C C . GLN A 1 204 ? 13.081 -7.108 -5.581 1.00 95.38 204 GLN A C 1
ATOM 1543 O O . GLN A 1 204 ? 13.922 -6.248 -5.304 1.00 95.38 204 GLN A O 1
ATOM 1548 N N . LEU A 1 205 ? 12.365 -7.700 -4.620 1.00 93.25 205 LEU A N 1
ATOM 1549 C CA . LEU A 1 205 ? 12.531 -7.416 -3.199 1.00 93.25 205 LEU A CA 1
ATOM 1550 C C . LEU A 1 205 ? 13.786 -8.113 -2.649 1.00 93.25 205 LEU A C 1
ATOM 1552 O O . LEU A 1 205 ? 13.786 -9.317 -2.400 1.00 93.25 205 LEU A O 1
ATOM 1556 N N . ASN A 1 206 ? 14.854 -7.350 -2.405 1.00 90.12 206 ASN A N 1
ATOM 1557 C CA . ASN A 1 206 ? 16.115 -7.894 -1.894 1.00 90.12 206 ASN A CA 1
ATOM 1558 C C . ASN A 1 206 ? 16.099 -8.074 -0.364 1.00 90.12 206 ASN A C 1
ATOM 1560 O O . ASN A 1 206 ? 16.650 -7.269 0.388 1.00 90.12 206 ASN A O 1
ATOM 1564 N N . VAL A 1 207 ? 15.443 -9.142 0.094 1.00 91.12 207 VAL A N 1
ATOM 1565 C CA . VAL A 1 207 ? 15.260 -9.477 1.521 1.00 91.12 207 VAL A CA 1
ATOM 1566 C C . VAL A 1 207 ? 16.589 -9.741 2.251 1.00 91.12 207 VAL A C 1
ATOM 1568 O O . VAL A 1 207 ? 16.722 -9.493 3.452 1.00 91.12 207 VAL A O 1
ATOM 1571 N N . GLU A 1 208 ? 17.608 -10.215 1.536 1.00 88.31 208 GLU A N 1
ATOM 1572 C CA . GLU A 1 208 ? 18.912 -10.553 2.115 1.00 88.31 208 GLU A CA 1
ATOM 1573 C C . GLU A 1 208 ? 19.687 -9.305 2.565 1.00 88.31 208 GLU A C 1
ATOM 1575 O O . GLU A 1 208 ? 20.351 -9.335 3.603 1.00 88.31 208 GLU A O 1
ATOM 1580 N N . GLU A 1 209 ? 19.549 -8.192 1.840 1.00 90.94 209 GLU A N 1
ATOM 1581 C CA . GLU A 1 209 ? 20.208 -6.912 2.145 1.00 90.94 209 GLU A CA 1
ATOM 1582 C C . GLU A 1 209 ? 19.491 -6.084 3.222 1.00 90.94 209 GLU A C 1
ATOM 1584 O O . GLU A 1 209 ? 20.025 -5.075 3.694 1.00 90.94 209 GLU A O 1
ATOM 1589 N N . MET A 1 210 ? 18.295 -6.502 3.638 1.00 94.62 210 MET A N 1
ATOM 1590 C CA . MET A 1 210 ? 17.537 -5.824 4.684 1.00 94.62 210 MET A CA 1
ATOM 1591 C C . MET A 1 210 ? 18.183 -6.017 6.059 1.00 94.62 210 MET A C 1
ATOM 1593 O O . MET A 1 210 ? 18.811 -7.036 6.352 1.00 94.62 210 MET A O 1
ATOM 1597 N N . ASN A 1 211 ? 18.007 -5.024 6.933 1.00 95.00 211 ASN A N 1
ATOM 1598 C CA . ASN A 1 211 ? 18.312 -5.205 8.350 1.00 95.00 211 ASN A CA 1
ATOM 1599 C C . ASN A 1 211 ? 17.336 -6.225 8.972 1.00 95.00 211 ASN A C 1
ATOM 1601 O O . ASN A 1 211 ? 16.287 -6.510 8.397 1.00 95.00 211 ASN A O 1
ATOM 1605 N N . ASP A 1 212 ? 17.673 -6.753 10.149 1.00 95.31 212 ASP A N 1
ATOM 1606 C CA . ASP A 1 212 ? 16.918 -7.860 10.742 1.00 95.31 212 ASP A CA 1
ATOM 1607 C C . ASP A 1 212 ? 15.446 -7.514 11.028 1.00 95.31 212 ASP A C 1
ATOM 1609 O O . ASP A 1 212 ? 14.586 -8.334 10.722 1.00 95.31 212 ASP A O 1
ATOM 1613 N N . SER A 1 213 ? 15.128 -6.307 11.519 1.00 94.25 213 SER A N 1
ATOM 1614 C CA . SER A 1 213 ? 13.733 -5.928 11.800 1.00 94.25 213 SER A CA 1
ATOM 1615 C C . SER A 1 213 ? 12.915 -5.729 10.524 1.00 94.25 213 SER A C 1
ATOM 1617 O O . SER A 1 213 ? 11.772 -6.168 10.447 1.00 94.25 213 SER A O 1
ATOM 1619 N N . THR A 1 214 ? 13.495 -5.118 9.488 1.00 96.69 214 THR A N 1
ATOM 1620 C CA . THR A 1 214 ? 12.846 -5.012 8.175 1.00 96.69 214 THR A CA 1
ATOM 1621 C C . THR A 1 214 ? 12.659 -6.391 7.544 1.00 96.69 214 THR A C 1
ATOM 1623 O O . THR A 1 214 ? 11.609 -6.643 6.960 1.00 96.69 214 THR A O 1
ATOM 1626 N N . ARG A 1 215 ? 13.646 -7.289 7.661 1.00 97.12 215 ARG A N 1
ATOM 1627 C CA . ARG A 1 215 ? 13.552 -8.657 7.137 1.00 97.12 215 ARG A CA 1
ATOM 1628 C C . ARG A 1 215 ? 12.413 -9.422 7.806 1.00 97.12 215 ARG A C 1
ATOM 1630 O O . ARG A 1 215 ? 11.569 -9.961 7.102 1.00 97.12 215 ARG A O 1
ATOM 1637 N N . GLU A 1 216 ? 12.373 -9.422 9.137 1.00 97.50 216 GLU A N 1
ATOM 1638 C CA . GLU A 1 216 ? 11.333 -10.097 9.921 1.00 97.50 216 GLU A CA 1
ATOM 1639 C C . GLU A 1 216 ? 9.9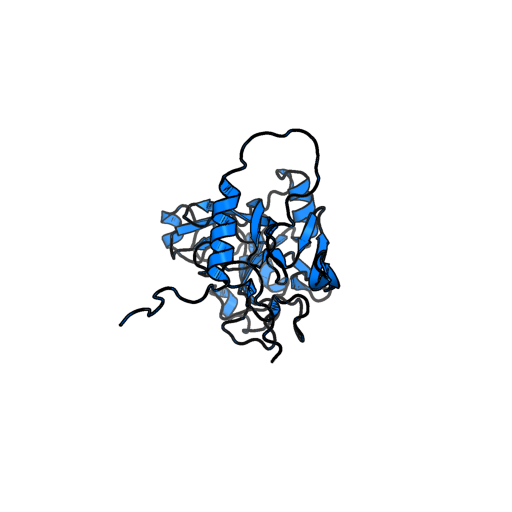36 -9.565 9.574 1.00 97.50 216 GLU A C 1
ATOM 1641 O O . GLU A 1 216 ? 9.004 -10.338 9.346 1.00 97.50 216 GLU A O 1
ATOM 1646 N N . TRP A 1 217 ? 9.809 -8.245 9.426 1.00 97.94 217 TRP A N 1
ATOM 1647 C CA . TRP A 1 217 ? 8.577 -7.624 8.962 1.00 97.94 217 TRP A CA 1
ATOM 1648 C C . TRP A 1 217 ? 8.179 -8.071 7.550 1.00 97.94 217 TRP A C 1
ATOM 1650 O O . TRP A 1 217 ? 7.029 -8.439 7.318 1.00 97.94 217 TRP A O 1
ATOM 1660 N N . VAL A 1 218 ? 9.105 -8.052 6.590 1.00 97.81 218 VAL A N 1
ATOM 1661 C CA . VAL A 1 218 ? 8.836 -8.446 5.198 1.00 97.81 218 VAL A CA 1
ATOM 1662 C C . VAL A 1 218 ? 8.453 -9.917 5.093 1.00 97.81 218 VAL A C 1
ATOM 1664 O O . VAL A 1 218 ? 7.528 -10.253 4.358 1.00 97.81 218 VAL A O 1
ATOM 1667 N N . GLU A 1 219 ? 9.115 -10.791 5.844 1.00 96.50 219 GLU A N 1
ATOM 1668 C CA . GLU A 1 219 ? 8.783 -12.215 5.892 1.00 96.50 219 GLU A CA 1
ATOM 1669 C C . GLU A 1 219 ? 7.369 -12.461 6.434 1.00 96.50 219 GLU A C 1
ATOM 1671 O O . GLU A 1 219 ? 6.691 -13.361 5.943 1.00 96.50 219 GLU A O 1
ATOM 1676 N N . ALA A 1 220 ? 6.907 -11.641 7.382 1.00 97.88 220 ALA A N 1
ATOM 1677 C CA . ALA A 1 220 ? 5.574 -11.751 7.973 1.00 97.88 220 ALA A CA 1
ATOM 1678 C C . ALA A 1 220 ? 4.460 -11.037 7.184 1.00 97.88 220 ALA A C 1
ATOM 1680 O O . ALA A 1 220 ? 3.295 -11.389 7.336 1.00 97.88 220 ALA A O 1
ATOM 1681 N N . SER A 1 221 ? 4.789 -10.017 6.385 1.00 98.19 221 SER A N 1
ATOM 1682 C CA . SER A 1 221 ? 3.804 -9.118 5.752 1.00 98.19 221 SER A CA 1
ATOM 1683 C C . SER A 1 221 ? 3.728 -9.218 4.228 1.00 98.19 221 SER A C 1
ATOM 1685 O O . SER A 1 221 ? 2.772 -8.716 3.638 1.00 98.19 221 SER A O 1
ATOM 1687 N N . CYS A 1 222 ? 4.737 -9.813 3.586 1.00 98.19 222 CYS A N 1
ATOM 1688 C CA . CYS A 1 222 ? 4.847 -9.934 2.132 1.00 98.19 222 CYS A CA 1
ATOM 1689 C C . CYS A 1 222 ? 4.950 -11.420 1.757 1.00 98.19 222 CYS A C 1
ATOM 1691 O O . CYS A 1 222 ? 6.073 -11.927 1.599 1.00 98.19 222 CYS A O 1
ATOM 1693 N N . PRO A 1 223 ? 3.817 -12.137 1.646 1.00 97.56 223 PRO A N 1
ATOM 1694 C CA . PRO A 1 223 ? 3.821 -13.571 1.414 1.00 97.56 223 PRO A CA 1
ATOM 1695 C C . PRO A 1 223 ? 4.516 -13.869 0.088 1.00 97.56 223 PRO A C 1
ATOM 1697 O O . PRO A 1 223 ? 4.331 -13.151 -0.899 1.00 97.56 223 PRO A O 1
ATOM 1700 N N . GLN A 1 224 ? 5.357 -14.901 0.110 1.00 94.69 224 GLN A N 1
ATOM 1701 C CA . GLN A 1 224 ? 6.036 -15.427 -1.065 1.00 94.69 224 GLN A CA 1
ATOM 1702 C C . GLN A 1 224 ? 5.250 -16.627 -1.581 1.00 94.69 224 GLN A C 1
ATOM 1704 O O . GLN A 1 224 ? 4.904 -17.505 -0.788 1.00 94.69 224 GLN A O 1
ATOM 1709 N N . ASP A 1 225 ? 4.979 -16.665 -2.878 1.00 89.06 225 ASP A N 1
ATOM 1710 C CA . ASP A 1 225 ? 4.369 -17.832 -3.507 1.00 89.06 225 ASP A CA 1
ATOM 1711 C C . ASP A 1 225 ? 5.411 -18.834 -4.020 1.00 89.06 225 ASP A C 1
ATOM 1713 O O . ASP A 1 225 ? 6.620 -18.684 -3.820 1.00 89.06 225 ASP A O 1
ATOM 1717 N N . GLU A 1 226 ? 4.932 -19.911 -4.640 1.00 86.75 226 GLU A N 1
ATOM 1718 C CA . GLU A 1 226 ? 5.776 -21.013 -5.104 1.00 86.75 226 GLU A CA 1
ATOM 1719 C C . GLU A 1 226 ? 6.727 -20.637 -6.250 1.00 86.75 226 GLU A C 1
ATOM 1721 O O . GLU A 1 226 ? 7.797 -21.241 -6.366 1.00 86.75 226 GLU A O 1
ATOM 1726 N N . ASP A 1 227 ? 6.392 -19.604 -7.027 1.00 85.81 227 ASP A N 1
ATOM 1727 C CA . ASP A 1 227 ? 7.232 -19.072 -8.107 1.00 85.81 227 ASP A CA 1
ATOM 1728 C C . ASP A 1 227 ? 8.351 -18.155 -7.582 1.00 85.81 227 ASP A C 1
ATOM 1730 O O . ASP A 1 227 ? 9.260 -17.771 -8.318 1.00 85.81 227 ASP A O 1
ATOM 1734 N N . GLY A 1 228 ? 8.332 -17.837 -6.284 1.00 87.44 228 GLY A N 1
ATOM 1735 C CA . GLY A 1 228 ? 9.341 -17.022 -5.613 1.00 87.44 228 GLY A CA 1
ATOM 1736 C C . GLY A 1 228 ? 9.030 -15.525 -5.606 1.00 87.44 228 GLY A C 1
ATOM 1737 O O . GLY A 1 228 ? 9.784 -14.764 -4.986 1.00 87.44 228 GLY A O 1
ATOM 1738 N N . GLY A 1 229 ? 7.922 -15.100 -6.215 1.00 95.38 229 GLY A N 1
ATOM 1739 C CA . GLY A 1 229 ? 7.435 -13.726 -6.160 1.00 95.38 229 GLY A CA 1
ATOM 1740 C C . GLY A 1 229 ? 6.800 -13.409 -4.806 1.00 95.38 229 GLY A C 1
ATOM 1741 O O . GLY A 1 229 ? 6.271 -14.282 -4.123 1.00 95.38 229 GLY A O 1
ATOM 1742 N N . ARG A 1 230 ? 6.853 -12.142 -4.393 1.00 97.81 230 ARG A N 1
ATOM 1743 C CA . ARG A 1 230 ? 6.214 -11.639 -3.169 1.00 97.81 230 ARG A CA 1
ATOM 1744 C C . ARG A 1 230 ? 5.125 -10.635 -3.492 1.00 97.81 230 ARG A C 1
ATOM 1746 O O . ARG A 1 230 ? 5.298 -9.820 -4.396 1.00 97.81 230 ARG A O 1
ATOM 1753 N N . TYR A 1 231 ? 4.054 -10.650 -2.704 1.00 98.56 231 TYR A N 1
ATOM 1754 C CA . TYR A 1 231 ? 2.975 -9.665 -2.780 1.00 98.56 231 TYR A CA 1
ATOM 1755 C C . TYR A 1 231 ? 3.239 -8.507 -1.818 1.00 98.56 231 TYR A C 1
ATOM 1757 O O . TYR A 1 231 ? 3.390 -8.706 -0.614 1.00 98.56 231 TYR A O 1
ATOM 1765 N N . LEU A 1 232 ? 3.280 -7.285 -2.346 1.00 98.62 232 LEU A N 1
ATOM 1766 C CA . LEU A 1 232 ? 3.403 -6.057 -1.566 1.00 98.62 232 LEU A CA 1
ATOM 1767 C C . LEU A 1 232 ? 2.105 -5.262 -1.679 1.00 98.62 232 LEU A C 1
ATOM 1769 O O . LEU A 1 232 ? 1.686 -4.945 -2.790 1.00 98.62 232 LEU A O 1
ATOM 1773 N N . GLY A 1 233 ? 1.498 -4.905 -0.548 1.00 98.50 233 GLY A N 1
ATOM 1774 C CA . GLY A 1 233 ? 0.304 -4.059 -0.486 1.00 98.50 233 GLY A CA 1
ATOM 1775 C C . GLY A 1 233 ? 0.598 -2.690 0.112 1.00 98.50 233 GLY A C 1
ATOM 1776 O O . GLY A 1 233 ? 1.335 -2.581 1.087 1.00 98.50 233 GLY A O 1
ATOM 1777 N N . TYR A 1 234 ? -0.010 -1.633 -0.421 1.00 98.62 234 TYR A N 1
ATOM 1778 C CA . TYR A 1 234 ? 0.070 -0.282 0.141 1.00 98.62 234 TYR A CA 1
ATOM 1779 C C . TYR A 1 234 ? -1.290 0.391 0.147 1.00 98.62 234 TYR A C 1
ATOM 1781 O O . TYR A 1 234 ? -2.066 0.239 -0.799 1.00 98.62 234 TYR A O 1
ATOM 1789 N N . VAL A 1 235 ? -1.534 1.240 1.147 1.00 97.69 235 VAL A N 1
ATOM 1790 C CA . VAL A 1 235 ? -2.624 2.215 1.047 1.00 97.69 235 VAL A CA 1
ATOM 1791 C C . VAL A 1 235 ? -2.249 3.235 -0.025 1.00 97.69 235 VAL A C 1
ATOM 1793 O O . VAL A 1 235 ? -1.283 3.994 0.111 1.00 97.69 235 VAL A O 1
ATOM 1796 N N . ASN A 1 236 ? -3.031 3.280 -1.102 1.00 97.00 236 ASN A N 1
ATOM 1797 C CA . ASN A 1 236 ? -2.762 4.090 -2.284 1.00 97.00 236 ASN A CA 1
ATOM 1798 C C . ASN A 1 236 ? -3.235 5.543 -2.105 1.00 97.00 236 ASN A C 1
ATOM 1800 O O . ASN A 1 236 ? -4.060 6.082 -2.848 1.00 97.00 236 ASN A O 1
ATOM 1804 N N . LYS A 1 237 ? -2.711 6.191 -1.062 1.00 96.56 237 LYS A N 1
ATOM 1805 C CA . LYS A 1 237 ? -2.989 7.586 -0.718 1.00 96.56 237 LYS A CA 1
ATOM 1806 C C . LYS A 1 237 ? -1.677 8.309 -0.448 1.00 96.56 237 LYS A C 1
ATOM 1808 O O . LYS A 1 237 ? -1.012 8.059 0.555 1.00 96.56 237 LYS A O 1
ATOM 1813 N N . CYS A 1 238 ? -1.304 9.234 -1.329 1.00 97.19 238 CYS A N 1
ATOM 1814 C CA . CYS A 1 238 ? -0.097 10.041 -1.187 1.00 97.19 238 CYS A CA 1
ATOM 1815 C C . CYS A 1 238 ? -0.131 10.836 0.122 1.00 97.19 238 CYS A C 1
ATOM 1817 O O . CYS A 1 238 ? -1.077 11.569 0.405 1.00 97.19 238 CYS A O 1
ATOM 1819 N N . THR A 1 239 ? 0.955 10.759 0.883 1.00 95.75 239 THR A N 1
ATOM 1820 C CA . THR A 1 239 ? 1.093 11.385 2.205 1.00 95.75 239 THR A CA 1
ATOM 1821 C C . THR A 1 239 ? 1.251 12.911 2.181 1.00 95.75 239 THR A C 1
ATOM 1823 O O . THR A 1 239 ? 1.318 13.525 3.244 1.00 95.75 239 THR A O 1
ATOM 1826 N N . HIS A 1 240 ? 1.317 13.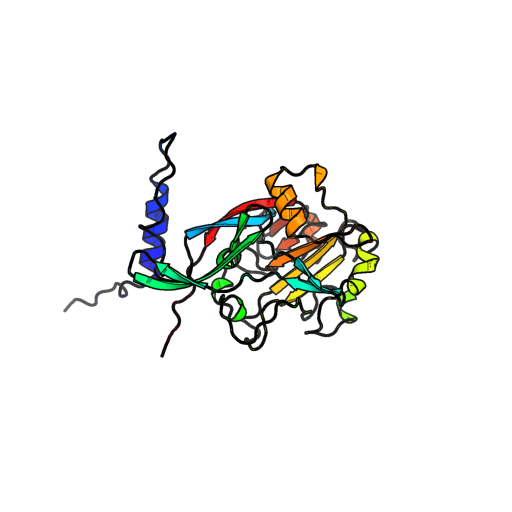534 0.995 1.00 94.62 240 HIS A N 1
ATOM 1827 C CA . HIS A 1 240 ? 1.362 14.991 0.826 1.00 94.62 240 HIS A CA 1
ATOM 1828 C C . HIS A 1 240 ? -0.045 15.611 0.870 1.00 94.62 240 HIS A C 1
ATOM 1830 O O . HIS A 1 240 ? -0.460 16.146 1.892 1.00 94.62 240 HIS A O 1
ATOM 1836 N N . PHE A 1 241 ? -0.782 15.513 -0.242 1.00 93.00 241 PHE A N 1
ATOM 1837 C CA . PHE A 1 241 ? -2.142 16.041 -0.405 1.00 93.00 241 PHE A CA 1
ATOM 1838 C C . PHE A 1 241 ? -3.082 15.008 -1.035 1.00 93.00 241 PHE A C 1
ATOM 1840 O O . PHE A 1 241 ? -3.937 15.333 -1.853 1.00 93.00 241 PHE A O 1
ATOM 1847 N N . CYS A 1 242 ? -2.926 13.750 -0.625 1.00 94.19 242 CYS A N 1
ATOM 1848 C CA . CYS A 1 242 ? -3.974 12.734 -0.693 1.00 94.19 242 CYS A CA 1
ATOM 1849 C C . CYS A 1 242 ? -4.434 12.322 -2.104 1.00 94.19 242 CYS A C 1
ATOM 1851 O O . CYS A 1 242 ? -5.502 11.724 -2.244 1.00 94.19 242 CYS A O 1
ATOM 1853 N N . CYS A 1 243 ? -3.646 12.610 -3.144 1.00 95.19 243 CYS A N 1
ATOM 1854 C CA . CYS A 1 243 ? -3.818 12.002 -4.466 1.00 95.19 243 CYS A CA 1
ATOM 1855 C C . CYS A 1 243 ? -3.530 10.492 -4.409 1.00 95.19 243 CYS A C 1
ATOM 1857 O O . CYS A 1 243 ? -2.816 10.049 -3.509 1.00 95.19 243 CYS A O 1
ATOM 1859 N N . ALA A 1 244 ? -4.045 9.720 -5.364 1.00 94.75 244 ALA A N 1
ATOM 1860 C CA . ALA A 1 244 ? -3.666 8.321 -5.549 1.00 94.75 244 ALA A CA 1
ATOM 1861 C C . ALA A 1 244 ? -2.452 8.257 -6.494 1.00 94.75 244 ALA A C 1
ATOM 1863 O O . ALA A 1 244 ? -2.586 8.656 -7.653 1.00 94.75 244 ALA A O 1
ATOM 1864 N N . PRO A 1 245 ? -1.251 7.884 -6.018 1.00 96.38 245 PRO A N 1
ATOM 1865 C CA . PRO A 1 245 ? -0.143 7.596 -6.918 1.00 96.38 245 PRO A CA 1
ATOM 1866 C C . PRO A 1 245 ? -0.374 6.296 -7.706 1.00 96.38 245 PRO A C 1
ATOM 1868 O O . PRO A 1 245 ? -1.296 5.532 -7.430 1.00 96.38 245 PRO A O 1
ATOM 1871 N N . GLY A 1 246 ? 0.489 6.026 -8.681 1.00 96.25 246 GLY A N 1
ATOM 1872 C CA . GLY A 1 246 ? 0.477 4.757 -9.404 1.00 96.25 246 GLY A CA 1
ATOM 1873 C C . GLY A 1 246 ? 1.887 4.260 -9.690 1.00 96.25 246 GLY A C 1
ATOM 1874 O O . GLY A 1 246 ? 2.804 5.057 -9.890 1.00 96.25 246 GLY A O 1
ATOM 1875 N N . TYR A 1 247 ? 2.057 2.942 -9.704 1.00 98.12 247 TYR A N 1
ATOM 1876 C CA . TYR A 1 247 ? 3.303 2.289 -10.096 1.00 98.12 247 TYR A CA 1
ATOM 1877 C C . TYR A 1 247 ? 3.326 2.133 -11.613 1.00 98.12 247 TYR A C 1
ATOM 1879 O O . TYR A 1 247 ? 2.437 1.497 -12.160 1.00 98.12 247 TYR A O 1
ATOM 1887 N N . ARG A 1 248 ? 4.306 2.727 -12.304 1.00 97.06 248 ARG A N 1
ATOM 1888 C CA . ARG A 1 248 ? 4.415 2.631 -13.776 1.00 97.06 248 ARG A CA 1
ATOM 1889 C C . ARG A 1 248 ? 3.116 3.023 -14.516 1.00 97.06 248 ARG A C 1
ATOM 1891 O O . ARG A 1 248 ? 2.754 2.384 -15.487 1.00 97.06 248 ARG A O 1
ATOM 1898 N N . THR A 1 249 ? 2.383 4.044 -14.065 1.00 95.62 249 THR A N 1
ATOM 1899 C CA . THR A 1 249 ? 1.095 4.462 -14.686 1.00 95.62 249 THR A CA 1
ATOM 1900 C C . THR A 1 249 ? 1.205 5.678 -15.606 1.00 95.62 249 THR A C 1
ATOM 1902 O O . THR A 1 249 ? 0.276 5.972 -16.352 1.00 95.62 249 THR A O 1
ATOM 1905 N N . LEU A 1 250 ? 2.316 6.416 -15.536 1.00 94.50 250 LEU A N 1
ATOM 1906 C CA . LEU A 1 250 ? 2.507 7.670 -16.259 1.00 94.50 250 LEU A CA 1
ATOM 1907 C C . LEU A 1 250 ? 3.853 7.676 -16.993 1.00 94.50 250 LEU A C 1
ATOM 1909 O O . LEU A 1 250 ? 4.903 7.593 -16.355 1.00 94.50 250 LEU A O 1
ATOM 1913 N N . ASP A 1 251 ? 3.828 7.850 -18.317 1.00 91.75 251 ASP A N 1
ATOM 1914 C CA . ASP A 1 251 ? 5.032 7.926 -19.164 1.00 91.75 251 ASP A CA 1
ATOM 1915 C C . ASP A 1 251 ? 6.004 9.033 -18.720 1.00 91.75 251 ASP A C 1
ATOM 1917 O O . ASP A 1 251 ? 7.229 8.898 -18.800 1.00 91.75 251 ASP A O 1
ATOM 1921 N N . ASP A 1 252 ? 5.466 10.156 -18.236 1.00 93.38 252 ASP A N 1
ATOM 1922 C CA . ASP A 1 252 ? 6.246 11.325 -17.828 1.00 93.38 252 ASP A CA 1
ATOM 1923 C C . ASP A 1 252 ? 6.975 11.143 -16.486 1.00 93.38 252 ASP A C 1
ATOM 1925 O O . ASP A 1 252 ? 7.886 11.919 -16.178 1.00 93.38 252 ASP A O 1
ATOM 1929 N N . ALA A 1 253 ? 6.679 10.073 -15.737 1.00 95.44 253 ALA A N 1
ATOM 1930 C CA . ALA A 1 253 ? 7.375 9.720 -14.500 1.00 95.44 253 ALA A CA 1
ATOM 1931 C C . ALA A 1 253 ? 8.892 9.562 -14.717 1.00 95.44 253 ALA A C 1
ATOM 1933 O O . ALA A 1 253 ? 9.697 9.888 -13.837 1.00 95.44 253 ALA A O 1
ATOM 1934 N N . ALA A 1 254 ? 9.313 9.142 -15.916 1.00 94.69 254 ALA A N 1
ATOM 1935 C CA . ALA A 1 254 ? 10.722 9.025 -16.289 1.00 94.69 254 ALA A CA 1
ATOM 1936 C C . ALA A 1 254 ? 11.490 10.353 -16.173 1.00 94.69 254 ALA A C 1
ATOM 1938 O O . ALA A 1 254 ? 12.658 10.354 -15.779 1.00 94.69 254 ALA A O 1
ATOM 1939 N N . ALA A 1 255 ? 10.839 11.494 -16.429 1.00 94.81 255 ALA A N 1
ATOM 1940 C CA . ALA A 1 255 ? 11.458 12.816 -16.288 1.00 94.81 255 ALA A CA 1
ATOM 1941 C C . ALA A 1 255 ? 11.841 13.149 -14.833 1.00 94.81 255 ALA A C 1
ATOM 1943 O O . ALA A 1 255 ? 12.667 14.031 -14.595 1.00 94.81 255 ALA A O 1
ATOM 1944 N N . PHE A 1 256 ? 11.274 12.420 -13.869 1.00 95.25 256 PHE A N 1
ATOM 1945 C CA . PHE A 1 256 ? 11.535 12.549 -12.437 1.00 95.25 256 PHE A CA 1
ATOM 1946 C C . PHE A 1 256 ? 12.339 11.370 -11.872 1.00 95.25 256 PHE A C 1
ATOM 1948 O O . PHE A 1 256 ? 12.476 11.257 -10.656 1.00 95.25 256 PHE A O 1
ATOM 1955 N N . GLY A 1 257 ? 12.878 10.499 -12.736 1.00 95.44 257 GLY A N 1
ATOM 1956 C CA . GLY A 1 257 ? 13.570 9.278 -12.318 1.00 95.44 257 GLY A CA 1
ATOM 1957 C C . GLY A 1 257 ? 12.638 8.254 -11.664 1.00 95.44 257 GLY A C 1
ATOM 1958 O O . GLY A 1 257 ? 13.100 7.448 -10.868 1.00 95.44 257 GLY A O 1
ATOM 1959 N N . ALA A 1 258 ? 11.340 8.311 -11.974 1.00 97.44 258 ALA A N 1
ATOM 1960 C CA . ALA A 1 258 ? 10.291 7.531 -11.322 1.00 97.44 258 ALA A CA 1
ATOM 1961 C C . ALA A 1 258 ? 9.618 6.514 -12.263 1.00 97.44 258 ALA A C 1
ATOM 1963 O O . ALA A 1 258 ? 8.507 6.071 -11.997 1.00 97.44 258 ALA A O 1
ATOM 1964 N N . ALA A 1 259 ? 10.275 6.152 -13.373 1.00 97.19 259 ALA A N 1
ATOM 1965 C CA . ALA A 1 259 ? 9.707 5.250 -14.379 1.00 97.19 259 ALA A CA 1
ATOM 1966 C C . ALA A 1 259 ? 9.399 3.845 -13.834 1.00 97.19 259 ALA A C 1
ATOM 1968 O O . ALA A 1 259 ? 8.442 3.242 -14.290 1.00 97.19 259 ALA A O 1
ATOM 1969 N N . ASN A 1 260 ? 10.178 3.360 -12.859 1.00 97.62 260 ASN A N 1
ATOM 1970 C CA . ASN A 1 260 ? 10.002 2.065 -12.184 1.00 97.62 260 ASN A CA 1
ATOM 1971 C C . ASN A 1 260 ? 9.490 2.224 -10.746 1.00 97.62 260 ASN A C 1
ATOM 1973 O O . ASN A 1 260 ? 9.674 1.336 -9.922 1.00 97.62 260 ASN A O 1
ATOM 1977 N N . GLU A 1 261 ? 8.917 3.378 -10.416 1.00 98.12 261 GLU A N 1
ATOM 1978 C CA . GLU A 1 261 ? 8.588 3.743 -9.041 1.00 98.12 261 GLU A CA 1
ATOM 1979 C C . GLU A 1 261 ? 7.085 3.994 -8.897 1.00 98.12 261 GLU A C 1
ATOM 1981 O O . GLU A 1 261 ? 6.350 4.136 -9.879 1.00 98.12 261 GLU A O 1
ATOM 1986 N N . ILE A 1 262 ? 6.611 4.088 -7.654 1.00 98.50 262 ILE A N 1
ATOM 1987 C CA . ILE A 1 262 ? 5.280 4.630 -7.381 1.00 98.50 262 ILE A CA 1
ATOM 1988 C C . ILE A 1 262 ? 5.379 6.156 -7.467 1.00 98.50 262 ILE A C 1
ATOM 1990 O O . ILE A 1 262 ? 6.072 6.799 -6.670 1.00 98.50 262 ILE A O 1
ATOM 1994 N N . TYR A 1 263 ? 4.676 6.752 -8.427 1.00 98.31 263 TYR A N 1
ATOM 1995 C CA . TYR A 1 263 ? 4.772 8.177 -8.734 1.00 98.31 263 TYR A CA 1
ATOM 1996 C C . TYR A 1 263 ? 3.447 8.912 -8.504 1.00 98.31 263 TYR A C 1
ATOM 1998 O O . TYR A 1 263 ? 2.375 8.470 -8.911 1.00 98.31 263 TYR A O 1
ATOM 2006 N N . CYS A 1 264 ? 3.531 10.069 -7.843 1.00 97.44 264 CYS A N 1
ATOM 2007 C CA . CYS A 1 264 ? 2.423 10.997 -7.630 1.00 97.44 264 CYS A CA 1
ATOM 2008 C C . CYS A 1 264 ? 2.673 12.298 -8.403 1.00 97.44 264 CYS A C 1
ATOM 2010 O O . CYS A 1 264 ? 3.397 13.183 -7.929 1.00 97.44 264 CYS A O 1
ATOM 2012 N N . ASN A 1 265 ? 2.027 12.456 -9.557 1.00 96.19 265 ASN A N 1
ATOM 2013 C CA . ASN A 1 265 ? 2.187 13.625 -10.429 1.00 96.19 265 ASN A CA 1
ATOM 2014 C C . ASN A 1 265 ? 1.609 14.932 -9.859 1.00 96.19 265 ASN A C 1
ATOM 2016 O O . ASN A 1 265 ? 1.997 16.008 -10.304 1.00 96.19 265 ASN A O 1
ATOM 2020 N N . CYS A 1 266 ? 0.737 14.878 -8.843 1.00 96.19 266 CYS A N 1
ATOM 2021 C CA . CYS A 1 266 ? 0.154 16.082 -8.241 1.00 96.19 266 CYS A CA 1
ATOM 2022 C C . CYS A 1 266 ? 1.223 17.090 -7.789 1.00 96.19 266 CYS A C 1
ATOM 2024 O O . CYS A 1 266 ? 1.052 18.294 -7.956 1.00 96.19 266 CYS A O 1
ATOM 2026 N N . HIS A 1 267 ? 2.317 16.596 -7.196 1.00 96.44 267 HIS A N 1
ATOM 2027 C CA . HIS A 1 267 ? 3.433 17.431 -6.740 1.00 96.44 267 HIS A CA 1
ATOM 2028 C C . HIS A 1 267 ? 4.800 16.736 -6.868 1.00 96.44 267 HIS A C 1
ATOM 2030 O O . HIS A 1 267 ? 5.753 17.126 -6.196 1.00 96.44 267 HIS A O 1
ATOM 2036 N N . ASN A 1 268 ? 4.897 15.718 -7.724 1.00 96.81 268 ASN A N 1
ATOM 2037 C CA . ASN A 1 268 ? 6.118 14.968 -8.029 1.00 96.81 268 ASN A CA 1
ATOM 2038 C C . ASN A 1 268 ? 6.724 14.194 -6.845 1.00 96.81 268 ASN A C 1
ATOM 2040 O O . ASN A 1 268 ? 7.942 14.187 -6.669 1.00 96.81 268 ASN A O 1
ATOM 2044 N N . SER A 1 269 ? 5.888 13.558 -6.018 1.00 98.06 269 SER A N 1
ATOM 2045 C CA . SER A 1 269 ? 6.381 12.635 -4.981 1.00 98.06 269 SER A CA 1
ATOM 2046 C C . SER A 1 269 ? 6.696 11.270 -5.584 1.00 98.06 269 SER A C 1
ATOM 2048 O O . SER A 1 269 ? 5.912 10.765 -6.386 1.00 98.06 269 SER A O 1
ATOM 2050 N N . VAL A 1 270 ? 7.822 10.685 -5.175 1.00 98.44 270 VAL A N 1
ATOM 2051 C CA . VAL A 1 270 ? 8.320 9.395 -5.675 1.00 98.44 270 VAL A CA 1
ATOM 2052 C C . VAL A 1 270 ? 8.546 8.455 -4.499 1.00 98.44 270 VAL A C 1
ATOM 2054 O O . VAL A 1 270 ? 9.155 8.857 -3.499 1.00 98.44 270 VAL A O 1
ATOM 2057 N N . TYR A 1 271 ? 8.073 7.219 -4.634 1.00 98.62 271 TYR A N 1
ATOM 2058 C CA . TYR A 1 271 ? 8.231 6.165 -3.642 1.00 98.62 271 TYR A CA 1
ATOM 2059 C C . TYR A 1 271 ? 8.810 4.909 -4.284 1.00 98.62 271 TYR A C 1
ATOM 2061 O O . TYR A 1 271 ? 8.306 4.469 -5.315 1.00 98.62 271 TYR A O 1
ATOM 2069 N N . LYS A 1 272 ? 9.823 4.323 -3.645 1.00 97.88 272 LYS A N 1
ATOM 2070 C CA . LYS A 1 272 ? 10.395 3.037 -4.028 1.00 97.88 272 LYS A CA 1
ATOM 2071 C C . LYS A 1 272 ? 9.548 1.905 -3.467 1.00 97.88 272 LYS A C 1
ATOM 2073 O O . LYS A 1 272 ? 9.599 1.700 -2.252 1.00 97.88 272 LYS A O 1
ATOM 2078 N N . PRO A 1 273 ? 8.781 1.170 -4.294 1.00 97.69 273 PRO A N 1
ATOM 2079 C CA . PRO A 1 273 ? 7.931 0.099 -3.788 1.00 97.69 273 PRO A CA 1
ATOM 2080 C C . PRO A 1 273 ? 8.783 -0.985 -3.120 1.00 97.69 273 PRO A C 1
ATOM 2082 O O . PRO A 1 273 ? 8.529 -1.379 -1.991 1.00 97.69 273 PRO A O 1
ATOM 2085 N N . PHE A 1 274 ? 9.885 -1.386 -3.751 1.00 97.44 274 PHE A N 1
ATOM 2086 C CA . PHE A 1 274 ? 10.677 -2.528 -3.287 1.00 97.44 274 PHE A CA 1
ATOM 2087 C C . PHE A 1 274 ? 11.715 -2.167 -2.217 1.00 97.44 274 PHE A C 1
ATOM 2089 O O . PHE A 1 274 ? 12.528 -3.004 -1.841 1.00 97.44 274 PHE A O 1
ATOM 2096 N N . ASN A 1 275 ? 11.697 -0.930 -1.708 1.00 97.00 275 ASN A N 1
ATOM 2097 C CA . ASN A 1 275 ? 12.475 -0.560 -0.531 1.00 97.00 275 ASN A CA 1
ATOM 2098 C C . ASN A 1 275 ? 11.534 -0.257 0.637 1.00 97.00 275 ASN A C 1
ATOM 2100 O O . ASN A 1 275 ? 10.979 0.840 0.741 1.00 97.00 275 ASN A O 1
ATOM 2104 N N . ILE A 1 276 ? 11.347 -1.248 1.507 1.00 97.56 276 ILE A N 1
ATOM 2105 C CA . ILE A 1 276 ? 10.490 -1.148 2.688 1.00 97.56 276 ILE A CA 1
ATOM 2106 C C . ILE A 1 276 ? 11.330 -0.634 3.855 1.00 97.56 276 ILE A C 1
ATOM 2108 O O . ILE A 1 276 ? 12.353 -1.212 4.212 1.00 97.56 276 ILE A O 1
ATOM 2112 N N . THR A 1 277 ? 10.896 0.466 4.463 1.00 96.06 277 THR A N 1
ATOM 2113 C CA . THR A 1 277 ? 11.619 1.116 5.565 1.00 96.06 277 THR A CA 1
ATOM 2114 C C . THR A 1 277 ? 10.687 1.402 6.733 1.00 96.06 277 THR A C 1
ATOM 2116 O O . THR A 1 277 ? 9.523 1.752 6.524 1.00 96.06 277 THR A O 1
ATOM 2119 N N . GLU A 1 278 ? 11.207 1.267 7.955 1.00 96.81 278 GLU A N 1
ATOM 2120 C CA . GLU A 1 278 ? 10.519 1.733 9.159 1.00 96.81 278 GLU A CA 1
ATOM 2121 C C . GLU A 1 278 ? 10.528 3.264 9.180 1.00 96.81 278 GLU A C 1
ATOM 2123 O O . GLU A 1 278 ? 11.546 3.919 8.934 1.00 96.81 278 GLU A O 1
ATOM 2128 N N . GLN A 1 279 ? 9.370 3.847 9.444 1.00 95.75 279 GLN A N 1
ATOM 2129 C CA . GLN A 1 279 ? 9.132 5.278 9.417 1.00 95.75 279 GLN A CA 1
ATOM 2130 C C . GLN A 1 279 ? 8.205 5.662 10.565 1.00 95.75 279 GLN A C 1
ATOM 2132 O O . GLN A 1 279 ? 7.551 4.819 11.168 1.00 95.75 279 GLN A O 1
ATOM 2137 N N . GLN A 1 280 ? 8.116 6.959 10.854 1.00 94.62 280 GLN A N 1
ATOM 2138 C CA . GLN A 1 280 ? 7.266 7.462 11.927 1.00 94.62 280 GLN A CA 1
ATOM 2139 C C . GLN A 1 280 ? 6.437 8.656 11.462 1.00 94.62 280 GLN A C 1
ATOM 2141 O O . GLN A 1 280 ? 6.904 9.500 10.689 1.00 94.62 280 GLN A O 1
ATOM 2146 N N . PHE A 1 281 ? 5.206 8.762 11.953 1.00 93.56 281 PHE A N 1
ATOM 2147 C CA . PHE A 1 281 ? 4.398 9.971 11.816 1.00 93.56 281 PHE A CA 1
ATOM 2148 C C . PHE A 1 281 ? 3.473 10.173 13.008 1.00 93.56 281 PHE A C 1
ATOM 2150 O O . PHE A 1 281 ? 3.314 9.292 13.842 1.00 93.56 281 PHE A O 1
ATOM 2157 N N . VAL A 1 282 ? 2.865 11.357 13.078 1.00 91.06 282 VAL A N 1
ATOM 2158 C CA . VAL A 1 282 ? 1.790 11.615 14.034 1.00 91.06 282 VAL A CA 1
ATOM 2159 C C . VAL A 1 282 ? 0.467 11.208 13.394 1.00 91.06 282 VAL A C 1
ATOM 2161 O O . VAL A 1 282 ? 0.018 11.879 12.457 1.00 91.06 282 VAL A O 1
ATOM 2164 N N . ALA A 1 283 ? -0.131 10.123 13.882 1.00 91.00 283 ALA A N 1
ATOM 2165 C CA . ALA A 1 283 ? -1.458 9.680 13.477 1.00 91.00 283 ALA A CA 1
ATOM 2166 C C . ALA A 1 283 ? -2.497 10.773 13.740 1.00 91.00 283 ALA A C 1
ATOM 2168 O O . ALA A 1 283 ? -2.461 11.470 14.761 1.00 91.00 283 ALA A O 1
ATOM 2169 N N . LEU A 1 284 ? -3.392 10.970 12.774 1.00 88.75 284 LEU A N 1
ATOM 2170 C CA . LEU A 1 284 ? -4.492 11.908 12.912 1.00 88.75 284 LEU A CA 1
ATOM 2171 C C . LEU A 1 284 ? -5.599 11.271 13.747 1.00 88.75 284 LEU A C 1
ATOM 2173 O O . LEU A 1 284 ? -6.010 10.160 13.432 1.00 88.75 284 LEU A O 1
ATOM 2177 N N . PRO A 1 285 ? -6.155 11.994 14.727 1.00 82.25 285 PRO A N 1
ATOM 2178 C CA . PRO A 1 285 ? -7.291 11.497 15.484 1.00 82.25 285 PRO A CA 1
ATOM 2179 C C . PRO A 1 285 ? -8.437 11.078 14.560 1.00 82.25 285 PRO A C 1
ATOM 2181 O O . PRO A 1 285 ? -8.815 11.838 13.655 1.00 82.25 285 PRO A O 1
ATOM 2184 N N . ARG A 1 286 ? -9.027 9.902 14.802 1.00 80.38 286 ARG A N 1
ATOM 2185 C CA . ARG A 1 286 ? -10.334 9.581 14.217 1.00 80.38 286 ARG A CA 1
ATOM 2186 C C . ARG A 1 286 ? -11.374 10.558 14.775 1.00 80.38 286 ARG A C 1
ATOM 2188 O O . ARG A 1 286 ? -11.293 10.907 15.950 1.00 80.38 286 ARG A O 1
ATOM 2195 N N . PRO A 1 287 ? -12.343 11.039 13.982 1.00 70.06 287 PRO A N 1
ATOM 2196 C CA . PRO A 1 287 ? -13.454 11.802 14.537 1.00 70.06 287 PRO A CA 1
ATOM 2197 C C . PRO A 1 287 ? -14.123 10.984 15.648 1.00 70.06 287 PRO A C 1
ATOM 2199 O O . PRO A 1 287 ? -14.332 9.782 15.469 1.00 70.06 287 PRO A O 1
ATOM 2202 N N . ALA A 1 288 ? -14.436 11.613 16.785 1.00 58.00 288 ALA A N 1
ATOM 2203 C CA . ALA A 1 288 ? -15.365 11.000 17.729 1.00 58.00 288 ALA A CA 1
ATOM 2204 C C . ALA A 1 288 ? -16.656 10.704 16.955 1.00 58.00 288 ALA A C 1
ATOM 2206 O O . ALA A 1 288 ? -17.070 11.534 16.143 1.00 58.00 288 ALA A O 1
ATOM 2207 N N . GLY A 1 289 ? -17.220 9.508 17.126 1.00 51.50 289 GLY A N 1
ATOM 2208 C CA . GLY A 1 289 ? -18.512 9.203 16.529 1.00 51.50 289 GLY A CA 1
ATOM 2209 C C . GLY A 1 289 ? -19.503 10.284 16.944 1.00 51.50 289 GLY A C 1
ATOM 2210 O O . GLY A 1 289 ? -19.584 10.619 18.127 1.00 51.50 289 GLY A O 1
ATOM 2211 N N . ASP A 1 290 ? -20.217 10.855 15.978 1.00 37.88 290 ASP A N 1
ATOM 2212 C CA . ASP A 1 290 ? -21.469 11.533 16.281 1.00 37.88 290 ASP A CA 1
ATOM 2213 C C . ASP A 1 290 ? -22.450 10.421 16.682 1.00 37.88 290 ASP A C 1
ATOM 2215 O O . ASP A 1 290 ? -23.213 9.921 15.858 1.00 37.88 290 ASP A O 1
ATOM 2219 N N . ASP A 1 291 ? -22.358 9.961 17.931 1.00 32.88 291 ASP A N 1
ATOM 2220 C CA . ASP A 1 291 ? -23.435 9.214 18.571 1.00 32.88 291 ASP A CA 1
ATOM 2221 C C . ASP A 1 291 ? -24.577 10.214 18.837 1.00 32.88 291 ASP A C 1
ATOM 2223 O O . ASP A 1 291 ? -24.754 10.705 19.956 1.00 32.88 291 ASP A O 1
ATOM 2227 N N . GLU A 1 292 ? -25.316 10.565 17.780 1.00 30.44 292 GLU A N 1
ATOM 2228 C CA . GLU A 1 292 ? -26.663 11.156 17.841 1.00 30.44 292 GLU A CA 1
ATOM 2229 C C . GLU A 1 292 ? -27.712 10.195 17.266 1.00 30.44 292 GLU A C 1
ATOM 2231 O O . GLU A 1 292 ? -27.548 9.722 16.117 1.00 30.44 292 GLU A O 1
#

Organism: NCBI:txid2953753

InterPro domains:
  IPR006311 Twin-arginine translocation pathway, signal sequence [PS51318] (1-42)
  IPR014349 Rieske iron-sulphur protein [PTHR10134] (176-273)
  IPR036922 Rieske [2Fe-2S] iron-sulphur domain superfamily [G3DSA:2.102.10.10] (156-288)
  IPR036922 Rieske [2Fe-2S] iron-sulphur domain superfamily [SSF50022] (194-273)